Protein AF-A0A9X5XBP1-F1 (afdb_monomer_lite)

Sequence (238 aa):
VRTAITGSGFCQDTKPYTVYTVTRFDRPFTTSGTWNGDTVTEGSKESVSVGRNGAFVRFDTTKDRTVEATTALSYVDARGAALNLRSEGGRSFDAVRSQAHRTWEDRLDDVRAQGGGDTLRRTFYSSLYRSFLAPNIGSDADGRYTGWDQRVHRAQGFTYYQNWSLWDTYRTQSQLLSLLAPREARDMAISVIKIDEDSGWLPKWGYGTVETNIMTGDPVTPFLTNAYQQGLLKGYEE

Secondary structure (DSSP, 8-state):
-EEEEEE--BSB----EEEEEEEEESS--SEEEEEETTEEEET------SSSEEEEEE---SS-----EEEEEESS-HHHHHHHHHHH--S-HHHHHHHHHHHHHHHHTTS---SS-HHHHHHHHHHHHHHTS-SEE-S-TTSEEE-TTS-EEE-SSS--EE-EEHHHHTTTHHHHHHHH-HHHHHHHHHHHHHHHHHHSS--SEEETTEE---SSS-THHHHHHHHHHTTTTTT---

pLDDT: mean 95.41, std 3.81, range [78.06, 98.75]

Structure (mmCIF, N/CA/C/O backbone):
data_AF-A0A9X5XBP1-F1
#
_entry.id   AF-A0A9X5XBP1-F1
#
loop_
_atom_site.group_PDB
_atom_site.id
_atom_site.type_symbol
_atom_site.label_atom_id
_atom_site.label_alt_id
_atom_site.label_comp_id
_atom_site.label_asym_id
_atom_site.label_entity_id
_atom_site.label_seq_id
_atom_site.pdbx_PDB_ins_code
_atom_site.Cartn_x
_atom_site.Cartn_y
_atom_site.Cartn_z
_atom_site.occupancy
_atom_site.B_iso_or_equiv
_atom_site.auth_seq_id
_atom_site.auth_comp_id
_atom_site.auth_asym_id
_atom_site.auth_atom_id
_atom_site.pdbx_PDB_model_num
ATOM 1 N N . VAL A 1 1 ? -14.662 -1.105 13.819 1.00 96.62 1 VAL A N 1
ATOM 2 C CA . VAL A 1 1 ? -14.375 0.349 13.810 1.00 96.62 1 VAL A CA 1
ATOM 3 C C . VAL A 1 1 ? -14.137 0.763 12.372 1.00 96.62 1 VAL A C 1
ATOM 5 O O . VAL A 1 1 ? -13.453 0.027 11.677 1.00 96.62 1 VAL A O 1
ATOM 8 N N . ARG A 1 2 ? -14.760 1.844 11.896 1.00 97.56 2 ARG A N 1
ATOM 9 C CA . ARG A 1 2 ? -14.545 2.377 10.540 1.00 97.56 2 ARG A CA 1
ATOM 10 C C . ARG A 1 2 ? -13.850 3.726 10.666 1.00 97.56 2 ARG A C 1
ATOM 12 O O . ARG A 1 2 ? -14.222 4.482 11.559 1.00 97.56 2 ARG A O 1
ATOM 19 N N . THR A 1 3 ? -12.876 4.013 9.811 1.00 97.25 3 THR A N 1
ATOM 20 C CA . THR A 1 3 ? -12.195 5.316 9.784 1.00 97.25 3 THR A CA 1
ATOM 21 C C . THR A 1 3 ? -12.092 5.839 8.356 1.00 97.25 3 THR A C 1
ATOM 23 O O . THR A 1 3 ? -12.035 5.059 7.407 1.00 97.25 3 THR A O 1
ATOM 26 N N . ALA A 1 4 ? -12.074 7.161 8.221 1.00 96.12 4 ALA A N 1
ATOM 27 C CA . ALA A 1 4 ? -11.661 7.867 7.018 1.00 96.12 4 ALA A CA 1
ATOM 28 C C . ALA A 1 4 ? -10.544 8.821 7.443 1.00 96.12 4 ALA A C 1
ATOM 30 O O . ALA A 1 4 ? -10.747 9.656 8.323 1.00 96.12 4 ALA A O 1
ATOM 31 N N . ILE A 1 5 ? -9.353 8.626 6.887 1.00 93.62 5 ILE A N 1
ATOM 32 C CA . ILE A 1 5 ? -8.145 9.360 7.251 1.00 93.62 5 ILE A CA 1
ATOM 33 C C . ILE A 1 5 ? -7.750 10.178 6.032 1.00 93.62 5 ILE A C 1
ATOM 35 O O . ILE A 1 5 ? -7.342 9.610 5.022 1.00 93.62 5 ILE A O 1
ATOM 39 N N . THR A 1 6 ? -7.894 11.497 6.121 1.00 91.19 6 THR A N 1
ATOM 40 C CA . THR A 1 6 ? -7.464 12.407 5.058 1.00 91.19 6 THR A CA 1
ATOM 41 C C . THR A 1 6 ? -6.066 12.908 5.371 1.00 91.19 6 THR A C 1
ATOM 43 O O . THR A 1 6 ? -5.854 13.573 6.384 1.00 91.19 6 THR A O 1
ATOM 46 N N . GLY A 1 7 ? -5.118 12.550 4.512 1.00 87.06 7 GLY A N 1
ATOM 47 C CA . GLY A 1 7 ? -3.742 13.018 4.563 1.00 87.06 7 GLY A CA 1
ATOM 48 C C . GLY A 1 7 ? -3.452 13.973 3.412 1.00 87.06 7 GLY A C 1
ATOM 49 O O . GLY A 1 7 ? -4.093 13.926 2.365 1.00 87.06 7 GLY A O 1
ATOM 50 N N . SER A 1 8 ? -2.460 14.828 3.599 1.00 88.38 8 SER A N 1
ATOM 51 C CA . SER A 1 8 ? -1.865 15.640 2.543 1.00 88.38 8 SER A CA 1
ATOM 52 C C . SER A 1 8 ? -0.397 15.860 2.867 1.00 88.38 8 SER A C 1
ATOM 54 O O . SER A 1 8 ? -0.004 15.845 4.034 1.00 88.38 8 SER A O 1
ATOM 56 N N . GLY A 1 9 ? 0.388 16.107 1.832 1.00 79.75 9 GLY A N 1
ATOM 57 C CA . GLY A 1 9 ? 1.788 16.453 1.942 1.00 79.75 9 GLY A CA 1
ATOM 58 C C . GLY A 1 9 ? 2.728 15.250 1.964 1.00 79.75 9 GLY A C 1
ATOM 59 O O . GLY A 1 9 ? 2.454 14.205 2.556 1.00 79.75 9 GLY A O 1
ATOM 60 N N . PHE A 1 10 ? 3.868 15.436 1.309 1.00 78.06 10 PHE A N 1
ATOM 61 C CA . PHE A 1 10 ? 5.059 14.594 1.381 1.00 78.06 10 PHE A CA 1
ATOM 62 C C . PHE A 1 10 ? 6.246 15.465 0.962 1.00 78.06 10 PHE A C 1
ATOM 64 O O . PHE A 1 10 ? 6.347 15.843 -0.203 1.00 78.06 10 PHE A O 1
ATOM 71 N N . CYS A 1 11 ? 7.084 15.870 1.924 1.00 79.31 11 CYS A N 1
ATOM 72 C CA . CYS A 1 11 ? 8.155 16.875 1.772 1.00 79.31 11 CYS A CA 1
ATOM 73 C C . CYS A 1 11 ? 7.709 18.290 1.327 1.00 79.31 11 CYS A C 1
ATOM 75 O O . CYS A 1 11 ? 8.443 19.246 1.557 1.00 79.31 11 CYS A O 1
ATOM 77 N N . GLN A 1 12 ? 6.514 18.435 0.755 1.00 81.62 12 GLN A N 1
ATOM 78 C CA . GLN A 1 12 ? 5.829 19.677 0.405 1.00 81.62 12 GLN A CA 1
ATOM 79 C C . GLN A 1 12 ? 4.311 19.460 0.393 1.00 81.62 12 GLN A C 1
ATOM 81 O O . GLN A 1 12 ? 3.855 18.322 0.529 1.00 81.62 12 GLN A O 1
ATOM 86 N N . ASP A 1 13 ? 3.533 20.530 0.225 1.00 86.44 13 ASP A N 1
ATOM 87 C CA . ASP A 1 13 ? 2.073 20.451 0.155 1.00 86.44 13 ASP A CA 1
ATOM 88 C C . ASP A 1 13 ? 1.602 19.721 -1.110 1.00 86.44 13 ASP A C 1
ATOM 90 O O . ASP A 1 13 ? 2.114 19.926 -2.211 1.00 86.44 13 ASP A O 1
ATOM 94 N N . THR A 1 14 ? 0.585 18.878 -0.951 1.00 87.44 14 THR A N 1
ATOM 95 C CA . THR A 1 14 ? -0.059 18.143 -2.047 1.00 87.44 14 THR A CA 1
ATOM 96 C C . THR A 1 14 ? -1.569 18.293 -1.950 1.00 87.44 14 THR A C 1
ATOM 98 O O . THR A 1 14 ? -2.105 18.682 -0.909 1.00 87.44 14 THR A O 1
ATOM 101 N N . LYS A 1 15 ? -2.288 17.898 -3.009 1.00 87.88 15 LYS A N 1
ATOM 102 C CA . LYS A 1 15 ? -3.729 17.653 -2.880 1.00 87.88 15 LYS A CA 1
ATOM 103 C C . LYS A 1 15 ? -3.977 16.627 -1.754 1.00 87.88 15 LYS A C 1
ATOM 105 O O . LYS A 1 15 ? -3.142 15.736 -1.553 1.00 87.88 15 LYS A O 1
ATOM 110 N N . PRO A 1 16 ? -5.077 16.760 -0.998 1.00 90.25 16 PRO A N 1
ATOM 111 C CA . PRO A 1 16 ? -5.440 15.769 -0.001 1.00 90.25 16 PRO A CA 1
ATOM 112 C C . PRO A 1 16 ? -5.884 14.470 -0.674 1.00 90.25 16 PRO A C 1
ATOM 114 O O . PRO A 1 16 ? -6.508 14.496 -1.732 1.00 90.25 16 PRO A O 1
ATOM 117 N N . TYR A 1 17 ? -5.607 13.349 -0.020 1.00 89.69 17 TYR A N 1
ATOM 118 C CA . TYR A 1 17 ? -6.136 12.033 -0.361 1.00 89.69 17 TYR A CA 1
ATOM 119 C C . TYR A 1 17 ? -6.750 11.408 0.894 1.00 89.69 17 TYR A C 1
ATOM 121 O O . TYR A 1 17 ? -6.339 11.706 2.019 1.00 89.69 17 TYR A O 1
ATOM 129 N N . THR A 1 18 ? -7.733 10.527 0.718 1.00 92.56 18 THR A N 1
ATOM 130 C CA . THR A 1 18 ? -8.409 9.858 1.834 1.00 92.56 18 THR A CA 1
ATOM 131 C C . THR A 1 18 ? -8.189 8.355 1.769 1.00 92.56 18 THR A C 1
ATOM 133 O O . THR A 1 18 ? -8.380 7.731 0.730 1.00 92.56 18 THR A O 1
ATOM 136 N N . VAL A 1 19 ? -7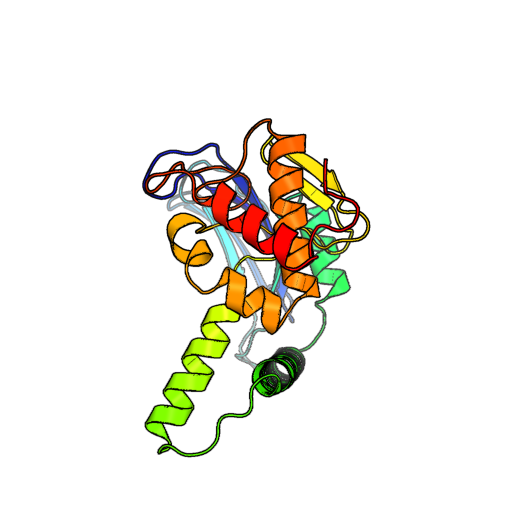.823 7.766 2.906 1.00 95.56 19 VAL A N 1
ATOM 137 C CA . VAL A 1 19 ? -7.773 6.317 3.103 1.00 95.56 19 VAL A CA 1
ATOM 138 C C . VAL A 1 19 ? -8.899 5.915 4.039 1.00 95.56 19 VAL A C 1
ATOM 140 O O . VAL A 1 19 ? -9.003 6.393 5.170 1.00 95.56 19 VAL A O 1
ATOM 143 N N . TYR A 1 20 ? -9.743 5.009 3.572 1.00 98.06 20 TYR A N 1
ATOM 144 C CA . TYR A 1 20 ? -10.815 4.413 4.348 1.00 98.06 20 TYR A CA 1
ATOM 145 C C . TYR A 1 20 ? -10.321 3.115 4.964 1.00 98.06 20 TYR A C 1
ATOM 147 O O . TYR A 1 20 ? -9.694 2.313 4.279 1.00 98.06 20 TYR A O 1
ATOM 155 N N . THR A 1 21 ? -10.629 2.868 6.235 1.00 98.31 21 THR A N 1
ATOM 156 C CA . THR A 1 21 ? -10.310 1.591 6.879 1.00 98.31 21 THR A CA 1
ATOM 157 C C . THR A 1 21 ? -11.508 0.994 7.597 1.00 98.31 21 THR A C 1
ATOM 159 O O . THR A 1 21 ? -12.430 1.690 8.037 1.00 98.31 21 THR A O 1
ATOM 162 N N . VAL A 1 22 ? -11.481 -0.326 7.747 1.00 98.19 22 VAL A N 1
ATOM 163 C CA . VAL A 1 22 ? -12.365 -1.059 8.646 1.00 98.19 22 VAL A CA 1
ATOM 164 C C . VAL A 1 22 ? -11.551 -2.049 9.467 1.00 98.19 22 VAL A C 1
ATOM 166 O O . VAL A 1 22 ? -10.884 -2.923 8.924 1.00 98.19 22 VAL A O 1
ATOM 169 N N . THR A 1 23 ? -11.649 -1.930 10.788 1.00 97.75 23 THR A N 1
ATOM 170 C CA . THR A 1 23 ? -11.045 -2.852 11.753 1.00 97.75 23 THR A CA 1
ATOM 171 C C . THR A 1 23 ? -12.121 -3.702 12.416 1.00 97.75 23 THR A C 1
ATOM 173 O O . THR A 1 23 ? -13.075 -3.169 13.002 1.00 97.75 23 THR A O 1
ATOM 176 N N . ARG A 1 24 ? -11.967 -5.024 12.354 1.00 96.44 24 ARG A N 1
ATOM 177 C CA . ARG A 1 24 ? -12.764 -6.013 13.087 1.00 96.44 24 ARG A CA 1
ATOM 178 C C . ARG A 1 24 ? -11.919 -6.615 14.204 1.00 96.44 24 ARG A C 1
ATOM 180 O O . ARG A 1 24 ? -10.735 -6.840 14.006 1.00 96.44 24 ARG A O 1
ATOM 187 N N . PHE A 1 25 ? -12.546 -6.889 15.340 1.00 96.75 25 PHE A N 1
ATOM 188 C CA . PHE A 1 25 ? -11.914 -7.564 16.469 1.00 96.75 25 PHE A CA 1
ATOM 189 C C . PHE A 1 25 ? -12.516 -8.959 16.644 1.00 96.75 25 PHE A C 1
ATOM 191 O O . PHE A 1 25 ? -13.663 -9.193 16.243 1.00 96.75 25 PHE A O 1
ATOM 198 N N . ASP A 1 26 ? -11.743 -9.870 17.222 1.00 95.62 26 ASP A N 1
ATOM 199 C CA . ASP A 1 26 ? -12.133 -11.261 17.495 1.00 95.62 26 ASP A CA 1
ATOM 200 C C . ASP A 1 26 ? -13.189 -11.411 18.602 1.00 95.62 26 ASP A C 1
ATOM 202 O O . ASP A 1 26 ? -13.814 -12.463 18.726 1.00 95.62 26 ASP A O 1
ATOM 206 N N . ARG A 1 27 ? -13.418 -10.356 19.387 1.00 95.62 27 ARG A N 1
ATOM 207 C CA . ARG A 1 27 ? -14.307 -10.365 20.551 1.00 95.62 27 ARG A CA 1
ATOM 208 C C . ARG A 1 27 ? -15.108 -9.064 20.685 1.00 95.62 27 ARG A C 1
ATOM 210 O O . ARG A 1 27 ? -14.699 -8.027 20.149 1.00 95.62 27 ARG A O 1
ATOM 217 N N . PRO A 1 28 ? -16.258 -9.090 21.385 1.00 96.94 28 PRO A N 1
ATOM 218 C CA . PRO A 1 28 ? -17.078 -7.900 21.591 1.00 96.94 28 PRO A CA 1
ATOM 219 C C . PRO A 1 28 ? -16.395 -6.873 22.501 1.00 96.94 28 PRO A C 1
ATOM 221 O O . PRO A 1 28 ? -15.558 -7.204 23.342 1.00 96.94 28 PRO A O 1
ATOM 224 N N . PHE A 1 29 ? -16.800 -5.612 22.352 1.00 97.81 29 PHE A N 1
ATOM 225 C CA . PHE A 1 29 ? -16.373 -4.530 23.237 1.00 97.81 29 PHE A CA 1
ATOM 226 C C . PHE A 1 29 ? -17.175 -4.572 24.541 1.00 97.81 29 PHE A C 1
ATOM 228 O O . PHE A 1 29 ? -18.398 -4.692 24.498 1.00 97.81 29 PHE A O 1
ATOM 235 N N . THR A 1 30 ? -16.510 -4.412 25.684 1.00 97.81 30 THR A N 1
ATOM 236 C CA . THR A 1 30 ? -17.177 -4.146 26.972 1.00 97.81 30 THR A CA 1
ATOM 237 C C . THR A 1 30 ? -17.604 -2.688 27.073 1.00 97.81 30 THR A C 1
ATOM 239 O O . THR A 1 30 ? -18.699 -2.385 27.536 1.00 97.81 30 THR A O 1
ATOM 242 N N . THR A 1 31 ? -16.758 -1.794 26.564 1.00 97.88 31 THR A N 1
ATOM 243 C CA . THR A 1 31 ? -16.999 -0.353 26.498 1.00 97.88 31 THR A CA 1
ATOM 244 C C . THR A 1 31 ? -16.407 0.184 25.201 1.00 97.88 31 THR A C 1
ATOM 246 O O . THR A 1 31 ? -15.401 -0.318 24.701 1.00 97.88 31 THR A O 1
ATOM 249 N N . SER A 1 32 ? -17.015 1.220 24.640 1.00 98.25 32 SER A N 1
ATOM 250 C CA . SER A 1 32 ? -16.490 1.929 23.473 1.00 98.25 32 SER A CA 1
ATOM 251 C C . SER A 1 32 ? -16.844 3.399 23.574 1.00 98.25 32 SER A C 1
ATOM 253 O O . SER A 1 32 ? -17.901 3.720 24.115 1.00 98.25 32 SER A O 1
ATOM 255 N N . GLY A 1 33 ? -16.053 4.261 22.960 1.00 98.25 33 GLY A N 1
ATOM 256 C CA . GLY A 1 33 ? -16.403 5.661 22.795 1.00 98.25 33 GLY A CA 1
ATOM 257 C C . GLY A 1 33 ? -15.490 6.338 21.793 1.00 98.25 33 GLY A C 1
ATOM 258 O O . GLY A 1 33 ? -14.678 5.695 21.120 1.00 98.25 33 GLY A O 1
ATOM 259 N N . THR A 1 34 ? -15.606 7.652 21.715 1.00 98.19 34 THR A N 1
ATOM 260 C CA . THR A 1 34 ? -14.770 8.471 20.843 1.00 98.19 34 THR A CA 1
ATOM 261 C C . THR A 1 34 ? -14.080 9.568 21.622 1.00 98.19 34 THR A C 1
ATOM 263 O O . THR A 1 34 ? -14.433 9.851 22.764 1.00 98.19 34 THR A O 1
ATOM 266 N N . TRP A 1 35 ? -13.081 10.182 21.005 1.00 97.19 35 TRP A N 1
ATOM 267 C CA . TRP A 1 35 ? -12.401 11.340 21.561 1.00 97.19 35 TRP A CA 1
ATOM 268 C C . TRP A 1 35 ? -12.184 12.414 20.488 1.00 97.19 35 TRP A C 1
ATOM 270 O O . TRP A 1 35 ? -12.123 12.112 19.289 1.00 97.19 35 TRP A O 1
ATOM 280 N N . ASN A 1 36 ? -12.129 13.671 20.926 1.00 96.75 36 ASN A N 1
ATOM 281 C CA . ASN A 1 36 ? -11.811 14.849 20.118 1.00 96.75 36 ASN A CA 1
ATOM 282 C C . ASN A 1 36 ? -10.990 15.821 20.978 1.00 96.75 36 ASN A C 1
ATOM 284 O O . ASN A 1 36 ? -11.440 16.242 22.046 1.00 96.75 36 ASN A O 1
ATOM 288 N N . GLY A 1 37 ? -9.769 16.126 20.544 1.00 95.06 37 GLY A N 1
ATOM 289 C CA . GLY A 1 37 ? -8.768 16.789 21.372 1.00 95.06 37 GLY A CA 1
ATOM 290 C C . GLY A 1 37 ? -8.513 15.985 22.646 1.00 95.06 37 GLY A C 1
ATOM 291 O O . GLY A 1 37 ? -8.142 14.812 22.580 1.00 95.06 37 GLY A O 1
ATOM 292 N N . ASP A 1 38 ? -8.763 16.613 23.791 1.00 95.50 38 ASP A N 1
ATOM 293 C CA . ASP A 1 38 ? -8.606 16.003 25.116 1.00 95.50 38 ASP A CA 1
ATOM 294 C C . ASP A 1 38 ? -9.946 15.541 25.726 1.00 95.50 38 ASP A C 1
ATOM 296 O O . ASP A 1 38 ? -9.991 15.052 26.853 1.00 95.50 38 ASP A O 1
ATOM 300 N N . THR A 1 39 ? -11.055 15.667 24.985 1.00 96.56 39 THR A N 1
ATOM 301 C CA . THR A 1 39 ? -12.387 15.253 25.451 1.00 96.56 39 THR A CA 1
ATOM 302 C C . THR A 1 39 ? -12.684 13.820 25.028 1.00 96.56 39 THR A C 1
ATOM 304 O O . THR A 1 39 ? -12.701 13.512 23.836 1.00 96.56 39 THR A O 1
ATOM 307 N N . VAL A 1 40 ? -12.966 12.954 26.003 1.00 97.75 40 VAL A N 1
ATOM 308 C CA . VAL A 1 40 ? -13.395 11.564 25.794 1.00 97.75 40 VAL A CA 1
ATOM 309 C C . VAL A 1 40 ? -14.894 11.449 26.061 1.00 97.75 40 VAL A C 1
ATOM 311 O O . VAL A 1 40 ? -15.379 11.872 27.108 1.00 97.75 40 VAL A O 1
ATOM 314 N N . THR A 1 41 ? -15.628 10.844 25.132 1.00 98.00 41 THR A N 1
ATOM 315 C CA . THR A 1 41 ? -17.071 10.611 25.245 1.00 98.00 41 THR A CA 1
ATOM 316 C C . THR A 1 41 ? -17.353 9.117 25.150 1.00 98.00 41 THR A C 1
ATOM 318 O O . THR A 1 41 ? -17.397 8.534 24.061 1.00 98.00 41 THR A O 1
ATOM 321 N N . GLU A 1 42 ? -17.528 8.478 26.307 1.00 98.19 42 GLU A N 1
ATOM 322 C CA . GLU A 1 42 ? -17.956 7.081 26.391 1.00 98.19 42 GLU A CA 1
ATOM 323 C C . GLU A 1 42 ? -19.344 6.893 25.758 1.00 98.19 42 GLU A C 1
ATOM 325 O O . GLU A 1 42 ? -20.192 7.780 25.790 1.00 98.19 42 GLU A O 1
ATOM 330 N N . GLY A 1 43 ? -19.568 5.748 25.116 1.00 97.38 43 GLY A N 1
ATOM 331 C CA . GLY A 1 43 ? -20.818 5.421 24.431 1.00 97.38 43 GLY A CA 1
ATOM 332 C C . GLY A 1 43 ? -20.958 6.047 23.041 1.00 97.38 43 GLY A C 1
ATOM 333 O O . GLY A 1 43 ? -21.674 5.482 22.209 1.00 97.38 43 GLY A O 1
ATOM 334 N N . SER A 1 44 ? -20.234 7.137 22.755 1.00 97.56 44 SER A N 1
ATOM 335 C CA . SER A 1 44 ? -20.225 7.769 21.432 1.00 97.56 44 SER A CA 1
ATOM 336 C C . SER A 1 44 ? -19.802 6.786 20.336 1.00 97.56 44 SER A C 1
ATOM 338 O O . SER A 1 44 ? -18.923 5.940 20.528 1.00 97.56 44 SER A O 1
ATOM 340 N N . LYS A 1 45 ? -20.451 6.886 19.172 1.00 96.44 45 LYS A N 1
ATOM 341 C CA . LYS A 1 45 ? -20.228 6.004 18.015 1.00 96.44 45 LYS A CA 1
ATOM 342 C C . LYS A 1 45 ? -19.499 6.684 16.861 1.00 96.44 45 LYS A C 1
ATOM 344 O O . LYS A 1 45 ? -19.080 5.989 15.938 1.00 96.44 45 LYS A O 1
ATOM 349 N N . GLU A 1 46 ? -19.327 7.999 16.924 1.00 96.31 46 GLU A N 1
ATOM 350 C CA . GLU A 1 46 ? -18.772 8.799 15.839 1.00 96.31 46 GLU A CA 1
ATOM 351 C C . GLU A 1 46 ? -17.997 10.002 16.386 1.00 96.31 46 GLU A C 1
ATOM 353 O O . GLU A 1 46 ? -18.358 10.589 17.405 1.00 96.31 46 GLU A O 1
ATOM 358 N N . SER A 1 47 ? -16.902 10.348 15.713 1.00 95.25 47 SER A N 1
ATOM 359 C CA . SER A 1 47 ? -16.146 11.573 15.955 1.00 95.25 47 SER A CA 1
ATOM 360 C C . SER A 1 47 ? -15.594 12.062 14.626 1.00 95.25 47 SER A C 1
ATOM 362 O O . SER A 1 47 ? -14.790 11.375 13.997 1.00 95.25 47 SER A O 1
ATOM 364 N N . VAL A 1 48 ? -16.039 13.245 14.208 1.00 93.62 48 VAL A N 1
ATOM 365 C CA . VAL A 1 48 ? -15.603 13.926 12.987 1.00 93.62 48 VAL A CA 1
ATOM 366 C C . VAL A 1 48 ? -15.073 15.289 13.404 1.00 93.62 48 VAL A C 1
ATOM 368 O O . VAL A 1 48 ? -15.812 16.108 13.945 1.00 93.62 48 VAL A O 1
ATOM 371 N N . SER A 1 49 ? -13.777 15.512 13.214 1.00 90.06 49 SER A N 1
ATOM 372 C CA . SER A 1 49 ? -13.109 16.754 13.594 1.00 90.06 49 SER A CA 1
ATOM 373 C C . SER A 1 49 ? -11.892 16.983 12.709 1.00 90.06 49 SER A C 1
ATOM 375 O O . SER A 1 49 ? -11.299 16.030 12.205 1.00 90.06 49 SER A O 1
ATOM 377 N N . VAL A 1 50 ? -11.507 18.247 12.548 1.00 84.25 50 VAL A N 1
ATOM 378 C CA . VAL A 1 50 ? -10.199 18.605 11.997 1.00 84.25 50 VAL A CA 1
ATOM 379 C C . VAL A 1 50 ? -9.184 18.533 13.139 1.00 84.25 50 VAL A C 1
ATOM 381 O O . VAL A 1 50 ? -9.377 19.150 14.185 1.00 84.25 50 VAL A O 1
ATOM 384 N N . GLY A 1 51 ? -8.099 17.782 12.948 1.00 85.56 51 GLY A N 1
ATOM 385 C CA . GLY A 1 51 ? -7.037 17.628 13.943 1.00 85.56 51 GLY A CA 1
ATOM 386 C C . GLY A 1 51 ? -7.107 16.304 14.704 1.00 85.56 51 GLY A C 1
ATOM 387 O O . GLY A 1 51 ? -7.333 15.248 14.123 1.00 85.56 51 GLY A O 1
ATOM 388 N N . ARG A 1 52 ? -6.827 16.339 16.010 1.00 90.94 52 ARG A N 1
ATOM 389 C CA . ARG A 1 52 ? -6.697 15.135 16.839 1.00 90.94 52 ARG A CA 1
ATOM 390 C C . ARG A 1 52 ? -8.074 14.596 17.245 1.00 90.94 52 ARG A C 1
ATOM 392 O O . ARG A 1 52 ? -8.685 15.125 18.168 1.00 90.94 52 ARG A O 1
ATOM 399 N N . ASN A 1 53 ? -8.524 13.506 16.632 1.00 95.00 53 ASN A N 1
ATOM 400 C CA . ASN A 1 53 ? -9.722 12.769 17.039 1.00 95.00 53 ASN A CA 1
ATOM 401 C C . ASN A 1 53 ? -9.583 11.256 16.792 1.00 95.00 53 ASN A C 1
ATOM 403 O O . ASN A 1 53 ? -8.702 10.806 16.061 1.00 95.00 53 ASN A O 1
ATOM 407 N N . GLY A 1 54 ? -10.462 10.454 17.396 1.00 95.81 54 GLY A N 1
ATOM 408 C CA . GLY A 1 54 ? -10.446 9.008 17.190 1.00 95.81 54 GLY A CA 1
ATOM 409 C C . GLY A 1 54 ? -11.482 8.240 18.002 1.00 95.81 54 GLY A C 1
ATOM 410 O O . GLY A 1 54 ? -12.434 8.805 18.542 1.00 95.81 54 GLY A O 1
ATOM 411 N N . ALA A 1 55 ? -11.288 6.925 18.079 1.00 96.88 55 ALA A N 1
ATOM 412 C CA . ALA A 1 55 ? -12.136 6.001 18.826 1.00 96.88 55 ALA A CA 1
ATOM 413 C C . ALA A 1 55 ? -11.314 5.200 19.840 1.00 96.88 55 ALA A C 1
ATOM 415 O O . ALA A 1 55 ? -10.133 4.932 19.614 1.00 96.88 55 ALA A O 1
ATOM 416 N N . PHE A 1 56 ? -11.952 4.787 20.934 1.00 97.38 56 PHE A N 1
ATOM 417 C CA . PHE A 1 56 ? -11.409 3.806 21.868 1.00 97.38 56 PHE A CA 1
ATOM 418 C C . PHE A 1 56 ? -12.375 2.631 22.025 1.00 97.38 56 PHE A C 1
ATOM 420 O O . PHE A 1 56 ? -13.598 2.773 21.932 1.00 97.38 56 PHE A O 1
ATOM 427 N N . VAL A 1 57 ? -11.809 1.458 22.285 1.00 98.06 57 VAL A N 1
ATOM 428 C CA . VAL A 1 57 ? -12.543 0.225 22.565 1.00 98.06 57 VAL A CA 1
ATOM 429 C C . VAL A 1 57 ? -11.894 -0.471 23.752 1.00 98.06 57 VAL A C 1
ATOM 431 O O . VAL A 1 57 ? -10.674 -0.450 23.905 1.00 98.06 57 VAL A O 1
ATOM 434 N N . ARG A 1 58 ? -12.718 -1.063 24.611 1.00 97.81 58 ARG A N 1
ATOM 435 C CA . ARG A 1 58 ? -12.301 -1.852 25.767 1.00 97.81 58 ARG A CA 1
ATOM 436 C C . ARG A 1 58 ? -12.801 -3.278 25.596 1.00 97.81 58 ARG A C 1
ATOM 438 O O . ARG A 1 58 ? -13.894 -3.497 25.080 1.00 97.81 58 ARG A O 1
ATOM 445 N N . PHE A 1 59 ? -12.003 -4.228 26.057 1.00 98.06 59 PHE A N 1
ATOM 446 C CA . PHE A 1 59 ? -12.292 -5.655 25.991 1.00 98.06 59 PHE A CA 1
ATOM 447 C C . PHE A 1 59 ? -12.262 -6.254 27.395 1.00 98.06 59 PHE A C 1
ATOM 449 O O . PHE A 1 59 ? -11.565 -5.740 28.274 1.00 98.06 59 PHE A 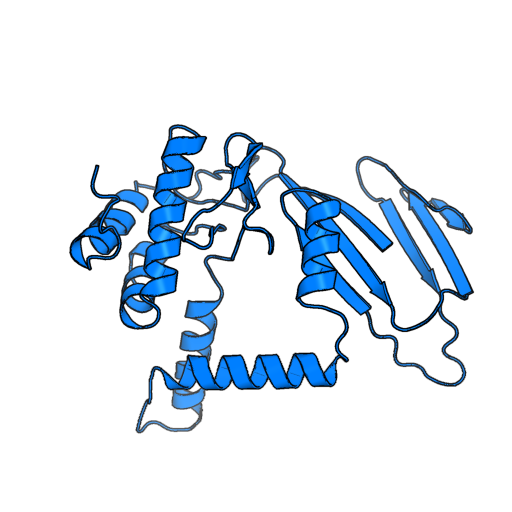O 1
ATOM 456 N N . ASP A 1 60 ? -13.001 -7.341 27.604 1.00 97.12 60 ASP A N 1
ATOM 457 C CA . ASP A 1 60 ? -12.755 -8.220 28.745 1.00 97.12 60 ASP A CA 1
ATOM 458 C C . ASP A 1 60 ? -11.535 -9.090 28.427 1.00 97.12 60 ASP A C 1
ATOM 460 O O . ASP A 1 60 ? -11.544 -9.869 27.472 1.00 97.12 60 ASP A O 1
ATOM 464 N N . THR A 1 61 ? -10.477 -8.918 29.214 1.00 96.81 61 THR A N 1
ATOM 465 C CA . THR A 1 61 ? -9.212 -9.652 29.091 1.00 96.81 61 THR A CA 1
ATOM 466 C C . THR A 1 61 ? -8.851 -10.413 30.367 1.00 96.81 61 THR A C 1
ATOM 468 O O . THR A 1 61 ? -7.689 -10.745 30.608 1.00 96.81 61 THR A O 1
ATOM 471 N N . THR A 1 62 ? -9.845 -10.688 31.219 1.00 97.12 62 THR A N 1
ATOM 472 C CA . THR A 1 62 ? -9.645 -11.376 32.505 1.00 97.12 62 THR A CA 1
ATOM 473 C C . THR A 1 62 ? -9.205 -12.830 32.335 1.00 97.12 62 THR A C 1
ATOM 475 O O . THR A 1 62 ? -8.346 -13.293 33.083 1.00 97.12 62 THR A O 1
ATOM 478 N N . LYS A 1 63 ? -9.766 -13.540 31.345 1.00 96.25 63 LYS A N 1
ATOM 479 C CA . LYS A 1 63 ? -9.449 -14.949 31.038 1.00 96.25 63 LYS A CA 1
ATOM 480 C C . LYS A 1 63 ? -8.447 -15.119 29.898 1.00 96.25 63 LYS A C 1
ATOM 482 O O . LYS A 1 63 ? -7.657 -16.054 29.925 1.00 96.25 63 LYS A O 1
ATOM 487 N N . ASP A 1 64 ? -8.482 -14.224 28.916 1.00 96.06 64 ASP A N 1
ATOM 488 C CA . ASP A 1 64 ? -7.588 -14.222 27.759 1.00 96.06 64 ASP A CA 1
ATOM 489 C C . ASP A 1 64 ? -7.148 -12.789 27.452 1.00 96.06 64 ASP A C 1
ATOM 491 O O . ASP A 1 64 ? -7.979 -11.910 27.221 1.00 96.06 64 ASP A O 1
ATOM 495 N N . ARG A 1 65 ? -5.834 -12.558 27.468 1.00 96.69 65 ARG A N 1
ATOM 496 C CA . ARG A 1 65 ? -5.224 -11.237 27.278 1.00 96.69 65 ARG A CA 1
ATOM 497 C C . ARG A 1 65 ? -4.885 -10.915 25.828 1.00 96.69 65 ARG A C 1
ATOM 499 O O . ARG A 1 65 ? -4.542 -9.769 25.546 1.00 96.69 65 ARG A O 1
ATOM 506 N N . THR A 1 66 ? -4.965 -11.888 24.931 1.00 96.56 66 THR A N 1
ATOM 507 C CA . THR A 1 66 ? -4.753 -11.667 23.501 1.00 96.56 66 THR A CA 1
ATOM 508 C C . THR A 1 66 ? -6.010 -11.044 22.914 1.00 96.56 66 THR A C 1
ATOM 510 O O . THR A 1 66 ? -7.101 -11.452 23.272 1.00 96.56 66 THR A O 1
ATOM 513 N N . VAL A 1 67 ? -5.889 -10.050 22.036 1.00 96.62 67 VAL A N 1
ATOM 514 C CA . VAL A 1 67 ? -7.015 -9.519 21.253 1.00 96.62 67 VAL A CA 1
ATOM 515 C C . VAL A 1 67 ? -6.543 -9.408 19.816 1.00 96.62 67 VAL A C 1
ATOM 517 O O . VAL A 1 67 ? -5.601 -8.664 19.538 1.00 96.62 67 VAL A O 1
ATOM 520 N N . GLU A 1 68 ? -7.180 -10.136 18.904 1.00 96.88 68 GLU A N 1
ATOM 521 C CA . GLU A 1 68 ? -6.857 -10.034 17.483 1.00 96.88 68 GLU A CA 1
ATOM 522 C C . GLU A 1 68 ? -7.673 -8.924 16.811 1.00 96.88 68 GLU A C 1
ATOM 524 O O . GLU A 1 68 ? -8.885 -8.793 17.010 1.00 96.88 68 GLU A O 1
ATOM 529 N N . ALA A 1 69 ? -6.996 -8.133 15.977 1.00 96.94 69 ALA A N 1
ATOM 530 C CA . ALA A 1 69 ? -7.598 -7.103 15.146 1.00 96.94 69 ALA A CA 1
ATOM 531 C C . ALA A 1 69 ? -7.244 -7.344 13.674 1.00 96.94 69 ALA A C 1
ATOM 533 O O . ALA A 1 69 ? -6.078 -7.508 13.322 1.00 96.94 69 ALA A O 1
ATOM 534 N N . THR A 1 70 ? -8.246 -7.317 12.799 1.00 97.75 70 THR A N 1
ATOM 535 C CA . THR A 1 70 ? -8.073 -7.373 11.345 1.00 97.75 70 THR A CA 1
ATOM 536 C C . THR A 1 70 ? -8.487 -6.040 10.749 1.00 97.75 70 THR A C 1
ATOM 538 O O . THR A 1 70 ? -9.659 -5.669 10.843 1.00 97.75 70 THR A O 1
ATOM 541 N N . THR A 1 71 ? -7.549 -5.336 10.119 1.00 97.75 71 THR A N 1
ATOM 542 C CA . THR A 1 71 ? -7.801 -4.059 9.441 1.00 97.75 71 THR A CA 1
ATOM 543 C C . THR A 1 71 ? -7.652 -4.228 7.938 1.00 97.75 71 THR A C 1
ATOM 545 O O . THR A 1 71 ? -6.641 -4.749 7.480 1.00 97.75 71 THR A O 1
ATOM 548 N N . ALA A 1 72 ? -8.635 -3.752 7.180 1.00 98.19 72 ALA A N 1
ATOM 549 C CA . ALA A 1 72 ? -8.527 -3.571 5.736 1.00 98.19 72 ALA A CA 1
ATOM 550 C C . ALA A 1 72 ? -8.623 -2.085 5.390 1.00 98.19 72 ALA A C 1
ATOM 552 O O . ALA A 1 72 ? -9.286 -1.330 6.109 1.00 98.19 72 ALA A O 1
ATOM 553 N N . LEU A 1 73 ? -7.991 -1.688 4.288 1.00 97.62 73 LEU A N 1
ATOM 554 C CA . LEU A 1 73 ? -7.986 -0.318 3.781 1.00 97.62 73 LEU A CA 1
ATOM 555 C C . LEU A 1 73 ? -8.529 -0.238 2.351 1.00 97.62 73 LEU A C 1
ATOM 557 O O . LEU A 1 73 ? -8.600 -1.256 1.668 1.00 97.62 73 LEU A O 1
ATOM 561 N N . SER A 1 74 ? -8.907 0.963 1.921 1.00 98.00 74 SER A N 1
ATOM 562 C CA . SER A 1 74 ? -9.242 1.323 0.539 1.00 98.00 74 SER A CA 1
ATOM 563 C C . SER A 1 74 ? -8.945 2.805 0.312 1.00 98.00 74 SER A C 1
ATOM 565 O O . SER A 1 74 ? -9.250 3.636 1.169 1.00 98.00 74 SER A O 1
ATOM 567 N N . TYR A 1 75 ? -8.379 3.137 -0.848 1.00 96.25 75 TYR A N 1
ATOM 568 C CA . TYR A 1 75 ? -8.226 4.523 -1.315 1.00 96.25 75 TYR A CA 1
ATOM 569 C C . TYR A 1 75 ? -9.485 5.043 -2.034 1.00 96.25 75 TYR A C 1
ATOM 571 O O . TYR A 1 75 ? -9.529 6.205 -2.431 1.00 96.25 75 TYR A O 1
ATOM 579 N N . VAL A 1 76 ? -10.504 4.192 -2.216 1.00 97.75 76 VAL A N 1
ATOM 580 C CA . VAL A 1 76 ? -11.740 4.501 -2.947 1.00 97.75 76 VAL A CA 1
ATOM 581 C C . VAL A 1 76 ? -12.834 4.947 -1.988 1.00 97.75 76 VAL A C 1
ATOM 583 O O . VAL A 1 76 ? -13.280 6.088 -2.038 1.00 97.75 76 VAL A O 1
ATOM 586 N N . ASP A 1 77 ? -13.297 4.044 -1.121 1.00 97.94 77 ASP A N 1
ATOM 587 C CA . ASP A 1 77 ? -14.394 4.318 -0.196 1.00 97.94 77 ASP A CA 1
ATOM 588 C C . ASP A 1 77 ? -14.489 3.282 0.940 1.00 97.94 77 ASP A C 1
ATOM 590 O O . ASP A 1 77 ? -13.859 2.220 0.952 1.00 97.94 77 ASP A O 1
ATOM 594 N N . ALA A 1 78 ? -15.348 3.568 1.923 1.00 98.00 78 ALA A N 1
ATOM 595 C CA . ALA A 1 78 ? -15.620 2.657 3.034 1.00 98.00 78 ALA A CA 1
ATOM 596 C C . ALA A 1 78 ? -16.211 1.303 2.585 1.00 98.00 78 ALA A C 1
ATOM 598 O O . ALA A 1 78 ? -16.048 0.293 3.280 1.00 98.00 78 ALA A O 1
ATOM 599 N N . ARG A 1 79 ? -16.905 1.259 1.436 1.00 98.25 79 ARG A N 1
ATOM 600 C CA . ARG A 1 79 ? -17.441 0.014 0.866 1.00 98.25 79 ARG A CA 1
ATOM 601 C C . ARG A 1 79 ? -16.310 -0.862 0.326 1.00 98.25 79 ARG A C 1
ATOM 603 O O . ARG A 1 79 ? -16.373 -2.075 0.522 1.00 98.25 79 ARG A O 1
ATOM 610 N N . GLY A 1 80 ? -15.302 -0.258 -0.291 1.00 98.44 80 GLY A N 1
ATOM 611 C CA . GLY A 1 80 ? -14.073 -0.870 -0.770 1.00 98.44 80 GLY A CA 1
ATOM 612 C C . GLY A 1 80 ? -13.306 -1.518 0.368 1.00 98.44 80 GLY A C 1
ATOM 613 O O . GLY A 1 80 ? -13.094 -2.726 0.352 1.00 98.44 80 GLY A O 1
ATOM 614 N N . ALA A 1 81 ? -13.052 -0.774 1.449 1.00 98.50 81 ALA A N 1
ATOM 615 C CA . ALA A 1 81 ? -12.377 -1.322 2.628 1.00 98.50 81 ALA A CA 1
ATOM 616 C C . ALA A 1 81 ? -13.150 -2.519 3.222 1.00 98.50 81 ALA A C 1
ATOM 618 O O . ALA A 1 81 ? -12.570 -3.544 3.582 1.00 98.50 81 ALA A O 1
ATOM 619 N N . ALA A 1 82 ? -14.485 -2.427 3.280 1.00 98.19 82 ALA A N 1
ATOM 620 C CA . ALA A 1 82 ? -15.333 -3.530 3.727 1.00 98.19 82 ALA A CA 1
ATOM 621 C C . ALA A 1 82 ? -15.326 -4.732 2.773 1.00 98.19 82 ALA A C 1
ATOM 623 O O . ALA A 1 82 ? -15.477 -5.863 3.236 1.00 98.19 82 ALA A O 1
ATOM 624 N N . LEU A 1 83 ? -15.194 -4.507 1.466 1.00 98.25 83 LEU A N 1
ATOM 625 C CA . LEU A 1 83 ? -15.041 -5.572 0.483 1.00 98.25 83 LEU A CA 1
ATOM 626 C C . LEU A 1 83 ? -13.688 -6.263 0.638 1.00 98.25 83 LEU A C 1
ATOM 628 O O . LEU A 1 83 ? -13.679 -7.479 0.786 1.00 98.25 83 LEU A O 1
ATOM 632 N N . ASN A 1 84 ? -12.593 -5.507 0.710 1.00 98.31 84 ASN A N 1
ATOM 633 C CA . ASN A 1 84 ? -11.244 -6.041 0.906 1.00 98.31 84 ASN A CA 1
ATOM 634 C C . ASN A 1 84 ? -11.182 -6.904 2.179 1.00 98.31 84 ASN A C 1
ATOM 636 O O . ASN A 1 84 ? -10.704 -8.036 2.143 1.00 98.31 84 ASN A O 1
ATOM 640 N N . LEU A 1 85 ? -11.794 -6.443 3.282 1.00 97.81 85 LEU A N 1
ATOM 641 C CA . LEU A 1 85 ? -11.895 -7.237 4.514 1.00 97.81 85 LEU A CA 1
ATOM 642 C C . LEU A 1 85 ? -12.646 -8.563 4.314 1.00 97.81 85 LEU A C 1
ATOM 644 O O . LEU A 1 85 ? -12.274 -9.564 4.921 1.00 97.81 85 LEU A O 1
ATOM 648 N N . ARG A 1 86 ? -13.720 -8.577 3.514 1.00 96.56 86 ARG A N 1
ATOM 649 C CA . ARG A 1 86 ? -14.479 -9.806 3.225 1.00 96.56 86 ARG A CA 1
ATOM 650 C C . ARG A 1 86 ? -13.709 -10.759 2.315 1.00 96.56 86 ARG A C 1
ATOM 652 O O . ARG A 1 86 ? -13.838 -11.963 2.499 1.00 96.56 86 ARG A O 1
ATOM 659 N N . SER A 1 87 ? -12.959 -10.228 1.355 1.00 96.06 87 SER A N 1
ATOM 660 C CA . SER A 1 87 ? -12.207 -11.022 0.382 1.00 96.06 87 SER A CA 1
ATOM 661 C C . SER A 1 87 ? -10.979 -11.690 1.001 1.00 96.06 87 SER A C 1
ATOM 663 O O . SER A 1 87 ? -10.692 -12.841 0.691 1.00 96.06 87 SER A O 1
ATOM 665 N N . GLU A 1 88 ? -10.264 -10.988 1.885 1.00 93.31 88 GLU A N 1
ATOM 666 C CA . GLU A 1 88 ? -8.935 -11.424 2.345 1.00 93.31 88 GLU A CA 1
ATOM 667 C C . GLU A 1 88 ? -8.838 -11.685 3.855 1.00 93.31 88 GLU A C 1
ATOM 669 O O . GLU A 1 88 ? -7.934 -12.400 4.309 1.00 93.31 88 GLU A O 1
ATOM 674 N N . GLY A 1 89 ? -9.768 -11.120 4.633 1.00 90.31 89 GLY A N 1
ATOM 675 C CA . GLY A 1 89 ? -9.819 -11.245 6.087 1.00 90.31 89 GLY A CA 1
ATOM 676 C C . GLY A 1 89 ? -10.463 -12.545 6.582 1.00 90.31 89 GLY A C 1
ATOM 677 O O . GLY A 1 89 ? -10.642 -13.514 5.850 1.00 90.31 89 GLY A O 1
ATOM 678 N N . GLY A 1 90 ? -10.810 -12.576 7.874 1.00 85.00 90 GLY A N 1
ATOM 679 C CA . GLY A 1 90 ? -11.557 -13.686 8.488 1.00 85.00 90 GLY A CA 1
ATOM 680 C C . GLY A 1 90 ? -10.727 -14.911 8.887 1.00 85.00 90 GLY A C 1
ATOM 681 O O . GLY A 1 90 ? -11.295 -15.910 9.321 1.00 85.00 90 GLY A O 1
ATOM 682 N N . ARG A 1 91 ? -9.400 -14.837 8.770 1.00 92.50 91 ARG A N 1
ATOM 683 C CA . ARG A 1 91 ? -8.453 -15.872 9.208 1.00 92.50 91 ARG A CA 1
ATOM 684 C C . ARG A 1 91 ? -7.767 -15.447 10.506 1.00 92.50 91 ARG A C 1
ATOM 686 O O . ARG A 1 91 ? -7.639 -14.250 10.750 1.00 92.50 91 ARG A O 1
ATOM 693 N N . SER A 1 92 ? -7.336 -16.418 11.314 1.00 94.50 92 SER A N 1
ATOM 694 C CA . SER A 1 92 ? -6.577 -16.141 12.541 1.00 94.50 92 SER A CA 1
ATOM 695 C C . SER A 1 92 ? -5.223 -15.513 12.227 1.00 94.50 92 SER A C 1
ATOM 697 O O . SER A 1 92 ? -4.686 -15.699 11.126 1.00 94.50 92 SER A O 1
ATOM 699 N N . PHE A 1 93 ? -4.642 -14.823 13.208 1.00 96.69 93 PHE A N 1
ATOM 700 C CA . PHE A 1 93 ? -3.306 -14.244 13.075 1.00 96.69 93 PHE A CA 1
ATOM 701 C C . PHE A 1 93 ? -2.272 -15.266 12.582 1.00 96.69 93 PHE A C 1
ATOM 703 O O . PHE A 1 93 ? -1.558 -15.008 11.611 1.00 96.69 93 PHE A O 1
ATOM 710 N N . ASP A 1 94 ? -2.233 -16.455 13.189 1.00 97.06 94 ASP A N 1
ATOM 711 C CA . ASP A 1 94 ? -1.273 -17.498 12.814 1.00 97.06 94 ASP A CA 1
ATOM 712 C C . ASP A 1 94 ? -1.484 -18.008 11.386 1.00 97.06 94 ASP A C 1
ATOM 714 O O . ASP A 1 94 ? -0.513 -18.203 10.654 1.00 97.06 94 ASP A O 1
ATOM 718 N N . ALA A 1 95 ? -2.734 -18.165 10.942 1.00 96.88 95 ALA A N 1
ATOM 719 C CA . ALA A 1 95 ? -3.020 -18.590 9.575 1.00 96.88 95 ALA A CA 1
ATOM 720 C C . ALA A 1 95 ? -2.544 -17.549 8.548 1.00 96.88 95 ALA A C 1
ATOM 722 O O . ALA A 1 95 ? -1.940 -17.915 7.534 1.00 96.88 95 ALA A O 1
ATOM 723 N N . VAL A 1 96 ? -2.773 -16.259 8.825 1.00 97.38 96 VAL A N 1
ATOM 724 C CA . VAL A 1 96 ? -2.298 -15.150 7.982 1.00 97.38 96 VAL A CA 1
ATOM 725 C C . VAL A 1 96 ? -0.770 -15.083 7.991 1.00 97.38 96 VAL A C 1
ATOM 727 O O . VAL A 1 96 ? -0.162 -15.020 6.925 1.00 97.38 96 VAL A O 1
ATOM 730 N N . ARG A 1 97 ? -0.130 -15.186 9.162 1.00 98.19 97 ARG A N 1
ATOM 731 C CA . ARG A 1 97 ? 1.334 -15.214 9.304 1.00 98.19 97 ARG A CA 1
ATOM 732 C C . ARG A 1 97 ? 1.957 -16.368 8.521 1.00 98.19 97 ARG A C 1
ATOM 734 O O . ARG A 1 97 ? 2.923 -16.160 7.792 1.00 98.19 97 ARG A O 1
ATOM 741 N N . SER A 1 98 ? 1.427 -17.582 8.661 1.00 98.44 98 SER A N 1
ATOM 742 C CA . SER A 1 98 ? 1.943 -18.749 7.945 1.00 98.44 98 SER A CA 1
ATOM 743 C C . SER A 1 98 ? 1.743 -18.636 6.436 1.00 98.44 98 SER A C 1
ATOM 745 O O . SER A 1 98 ? 2.615 -19.064 5.684 1.00 98.44 98 SER A O 1
ATOM 747 N N . GLN A 1 99 ? 0.623 -18.066 5.976 1.00 98.06 99 GLN A N 1
ATOM 748 C CA . GLN A 1 99 ? 0.437 -17.795 4.552 1.00 98.06 99 GLN A CA 1
ATOM 749 C C . GLN A 1 99 ? 1.446 -16.760 4.052 1.00 98.06 99 GLN A C 1
ATOM 751 O O . GLN A 1 99 ? 2.114 -17.028 3.062 1.00 98.06 99 GLN A O 1
ATOM 756 N N . ALA A 1 100 ? 1.594 -15.632 4.750 1.00 98.06 100 ALA A N 1
ATOM 757 C CA . ALA A 1 100 ? 2.541 -14.585 4.378 1.00 98.06 100 ALA A CA 1
ATOM 758 C C . ALA A 1 100 ? 3.979 -15.115 4.324 1.00 98.06 100 ALA A C 1
ATOM 760 O O . ALA A 1 100 ? 4.710 -14.799 3.392 1.00 98.06 100 ALA A O 1
ATOM 761 N N . HIS A 1 101 ? 4.372 -15.963 5.283 1.00 98.56 101 HIS A N 1
ATOM 762 C CA . HIS A 1 101 ? 5.680 -16.611 5.266 1.00 98.56 101 HIS A CA 1
ATOM 763 C C . HIS A 1 101 ? 5.871 -17.467 4.011 1.00 98.56 101 HIS A C 1
ATOM 765 O O . HIS A 1 101 ? 6.862 -17.282 3.321 1.00 98.56 101 HIS A O 1
ATOM 771 N N . ARG A 1 102 ? 4.905 -18.330 3.663 1.00 98.62 102 ARG A N 1
ATOM 772 C CA . ARG A 1 102 ? 4.985 -19.142 2.436 1.00 98.62 102 ARG A CA 1
ATOM 773 C C . ARG A 1 102 ? 5.055 -18.285 1.176 1.00 98.62 102 ARG A C 1
ATOM 775 O O . ARG A 1 102 ? 5.922 -18.514 0.353 1.00 98.62 102 ARG A O 1
ATOM 782 N N . THR A 1 103 ? 4.208 -17.262 1.065 1.00 98.31 103 THR A N 1
ATOM 783 C CA . THR A 1 103 ? 4.238 -16.333 -0.073 1.00 98.31 103 THR A CA 1
ATOM 784 C C . THR A 1 103 ? 5.597 -15.643 -0.214 1.00 98.31 103 THR A C 1
ATOM 786 O O . THR A 1 103 ? 6.074 -15.468 -1.331 1.00 98.31 103 THR A O 1
ATOM 789 N N . TRP A 1 104 ? 6.239 -15.272 0.898 1.00 98.56 104 TRP A N 1
ATOM 790 C CA . TRP A 1 104 ? 7.582 -14.695 0.861 1.00 98.56 104 TRP A CA 1
ATOM 791 C C . TRP A 1 104 ? 8.670 -15.711 0.530 1.00 98.56 104 TRP A C 1
ATOM 793 O O . TRP A 1 104 ? 9.562 -15.366 -0.235 1.00 98.56 104 TRP A O 1
ATOM 803 N N . GLU A 1 105 ? 8.609 -16.932 1.059 1.00 98.31 105 GLU A N 1
ATOM 804 C CA . GLU A 1 105 ? 9.554 -17.989 0.677 1.00 98.31 105 GLU A CA 1
ATOM 805 C C . GLU A 1 105 ? 9.452 -18.294 -0.824 1.00 98.31 105 GLU A C 1
ATOM 807 O O . GLU A 1 105 ? 10.473 -18.294 -1.504 1.00 98.31 105 GLU A O 1
ATOM 812 N N . ASP A 1 106 ? 8.233 -18.435 -1.358 1.00 98.12 106 ASP A N 1
ATOM 813 C CA . ASP A 1 106 ? 7.999 -18.664 -2.789 1.00 98.12 106 ASP A CA 1
ATOM 814 C C . ASP A 1 106 ? 8.565 -17.509 -3.636 1.00 98.12 106 ASP A C 1
ATOM 816 O O . ASP A 1 106 ? 9.257 -17.744 -4.621 1.00 98.12 106 ASP A O 1
ATOM 820 N N . ARG A 1 107 ? 8.332 -16.252 -3.226 1.00 97.81 107 ARG A N 1
ATOM 821 C CA . ARG A 1 107 ? 8.865 -15.062 -3.916 1.00 97.81 107 ARG A CA 1
ATOM 822 C C . ARG A 1 107 ? 10.389 -14.968 -3.848 1.00 97.81 107 ARG A C 1
ATOM 824 O O . ARG A 1 107 ? 11.029 -14.511 -4.788 1.00 97.81 107 ARG A O 1
ATOM 831 N N . LEU A 1 108 ? 10.992 -15.312 -2.715 1.00 97.75 108 LEU A N 1
ATOM 832 C CA . LEU A 1 108 ? 12.442 -15.220 -2.555 1.00 97.75 108 LEU A CA 1
ATOM 833 C C . LEU A 1 108 ? 13.171 -16.381 -3.249 1.00 97.75 108 LEU A C 1
ATOM 835 O O . LEU A 1 108 ? 14.340 -16.212 -3.595 1.00 97.75 108 LEU A O 1
ATOM 839 N N . ASP A 1 109 ? 12.501 -17.512 -3.506 1.00 96.88 109 ASP A N 1
ATOM 840 C CA . ASP A 1 109 ? 13.067 -18.640 -4.265 1.00 96.88 109 ASP A CA 1
ATOM 841 C C . ASP A 1 109 ? 13.234 -18.346 -5.769 1.00 96.88 109 ASP A C 1
ATOM 843 O O . ASP A 1 109 ? 13.980 -19.058 -6.444 1.00 96.88 109 ASP A O 1
ATOM 847 N N . ASP A 1 110 ? 12.655 -17.249 -6.281 1.00 96.44 110 ASP A N 1
ATOM 848 C CA . ASP A 1 110 ? 12.882 -16.762 -7.653 1.00 96.44 110 ASP A CA 1
ATOM 849 C C . ASP A 1 110 ? 14.378 -16.534 -7.955 1.00 96.44 110 ASP A C 1
ATOM 851 O O . ASP A 1 110 ? 14.806 -16.596 -9.112 1.00 96.44 110 ASP A O 1
ATOM 855 N N . VAL A 1 111 ? 15.207 -16.291 -6.926 1.00 97.19 111 VAL A N 1
ATOM 856 C CA . VAL A 1 111 ? 16.659 -16.129 -7.072 1.00 97.19 111 VAL A CA 1
ATOM 857 C C . VAL A 1 111 ? 17.428 -16.988 -6.073 1.00 97.19 111 VAL A C 1
ATOM 859 O O . VAL A 1 111 ? 17.512 -16.686 -4.884 1.00 97.19 111 VAL A O 1
ATOM 862 N N . ARG A 1 112 ? 18.117 -18.014 -6.582 1.00 95.06 112 ARG A N 1
ATOM 863 C CA . ARG A 1 112 ? 18.957 -18.907 -5.771 1.00 95.06 112 ARG A CA 1
ATOM 864 C C . ARG A 1 112 ? 20.415 -18.462 -5.762 1.00 95.06 112 ARG A C 1
ATOM 866 O O . ARG A 1 112 ? 21.187 -18.787 -6.662 1.00 95.06 112 ARG A O 1
ATOM 873 N N . ALA A 1 113 ? 20.809 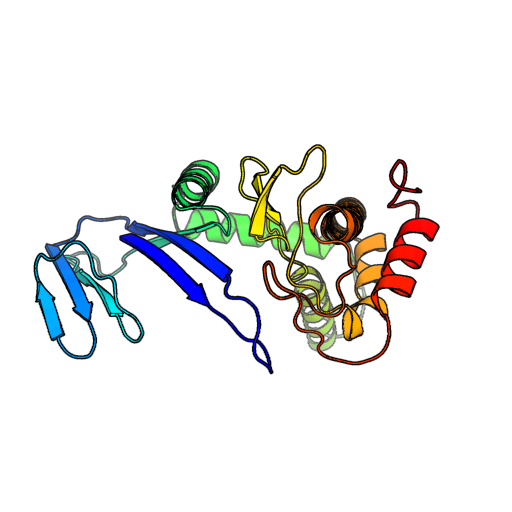-17.755 -4.708 1.00 93.62 113 ALA A N 1
ATOM 874 C CA . ALA A 1 113 ? 22.207 -17.399 -4.468 1.00 93.62 113 ALA A CA 1
ATOM 875 C C . ALA A 1 113 ? 23.002 -18.572 -3.856 1.00 93.62 113 ALA A C 1
ATOM 877 O O . ALA A 1 113 ? 22.541 -19.212 -2.908 1.00 93.62 113 ALA A O 1
ATOM 878 N N . GLN A 1 114 ? 24.211 -18.825 -4.369 1.00 92.38 114 GLN A N 1
ATOM 879 C CA . GLN A 1 114 ? 25.154 -19.828 -3.856 1.00 92.38 114 GLN A CA 1
ATOM 880 C C . GLN A 1 114 ? 26.455 -19.167 -3.380 1.00 92.38 114 GLN A C 1
ATOM 882 O O . GLN A 1 114 ? 26.876 -18.144 -3.918 1.00 92.38 114 GLN A O 1
ATOM 887 N N . GLY A 1 115 ? 27.114 -19.782 -2.395 1.00 90.62 115 GLY A N 1
ATOM 888 C CA . GLY A 1 115 ? 28.327 -19.240 -1.779 1.00 90.62 115 GLY A CA 1
ATOM 889 C C . GLY A 1 115 ? 28.057 -18.082 -0.808 1.00 90.62 115 GLY A C 1
ATOM 890 O O . GLY A 1 115 ? 26.913 -17.726 -0.529 1.00 90.62 115 GLY A O 1
ATOM 891 N N . GLY A 1 116 ? 29.135 -17.506 -0.269 1.00 91.38 116 GLY A N 1
ATOM 892 C CA . GLY A 1 116 ? 29.072 -16.489 0.785 1.00 91.38 116 GLY A CA 1
ATOM 893 C C . GLY A 1 116 ? 28.718 -17.064 2.164 1.00 91.38 116 GLY A C 1
ATOM 894 O O . GLY A 1 116 ? 28.066 -18.095 2.288 1.00 91.38 116 GLY A O 1
ATOM 895 N N . GLY A 1 117 ? 29.178 -16.399 3.227 1.00 96.06 117 GLY A N 1
ATOM 896 C CA . GLY A 1 117 ? 28.778 -16.748 4.594 1.00 96.06 117 GLY A CA 1
ATOM 897 C C . GLY A 1 117 ? 27.355 -16.281 4.919 1.00 96.06 117 GLY A C 1
ATOM 898 O O . GLY A 1 117 ? 26.776 -15.466 4.195 1.00 96.06 117 GLY A O 1
ATOM 899 N N . ASP A 1 118 ? 26.824 -16.721 6.062 1.00 96.25 118 ASP A N 1
ATOM 900 C CA . ASP A 1 118 ? 25.460 -16.405 6.518 1.00 96.25 118 ASP A CA 1
ATOM 901 C C . ASP A 1 118 ? 25.128 -14.910 6.493 1.00 96.25 118 ASP A C 1
ATOM 903 O O . ASP A 1 118 ? 24.003 -14.519 6.180 1.00 96.25 118 ASP A O 1
ATOM 907 N N . THR A 1 119 ? 26.108 -14.054 6.792 1.00 97.12 119 THR A N 1
ATOM 908 C CA . THR A 1 119 ? 25.950 -12.596 6.731 1.00 97.12 119 THR A CA 1
ATOM 909 C C . THR A 1 119 ? 25.635 -12.116 5.319 1.00 97.12 119 THR A C 1
ATOM 911 O O . THR A 1 119 ? 24.680 -11.367 5.138 1.00 97.12 119 THR A O 1
ATOM 914 N N . LEU A 1 120 ? 26.386 -12.570 4.310 1.00 96.94 120 LEU A N 1
ATOM 915 C CA . LEU A 1 120 ? 26.163 -12.163 2.920 1.00 96.94 120 LEU A CA 1
ATOM 916 C C . LEU A 1 120 ? 24.839 -12.710 2.392 1.00 96.94 120 LEU A C 1
ATOM 918 O O . LEU A 1 120 ? 24.091 -11.975 1.750 1.00 96.94 120 LEU A O 1
ATOM 922 N N . ARG A 1 121 ? 24.504 -13.958 2.739 1.00 96.38 121 ARG A N 1
ATOM 923 C CA . ARG A 1 121 ? 23.215 -14.557 2.382 1.00 96.38 121 ARG A CA 1
ATOM 924 C C . ARG A 1 121 ? 22.048 -13.773 2.984 1.00 96.38 121 ARG A C 1
ATOM 926 O O . ARG A 1 121 ? 21.097 -13.450 2.276 1.00 96.38 121 ARG A O 1
ATOM 933 N N . ARG A 1 122 ? 22.134 -13.400 4.267 1.00 96.50 122 ARG A N 1
ATOM 934 C CA . ARG A 1 122 ? 21.117 -12.577 4.939 1.00 96.50 122 ARG A CA 1
ATOM 935 C C . ARG A 1 122 ? 20.980 -11.204 4.292 1.00 96.50 122 ARG A C 1
ATOM 937 O O . ARG A 1 122 ? 19.851 -10.775 4.074 1.00 96.50 122 ARG A O 1
ATOM 944 N N . THR A 1 123 ? 22.091 -10.539 3.975 1.00 97.56 123 THR A N 1
ATOM 945 C CA . THR A 1 123 ? 22.086 -9.242 3.282 1.00 97.56 123 THR A CA 1
ATOM 946 C C . THR A 1 123 ? 21.422 -9.351 1.914 1.00 97.56 123 THR A C 1
ATOM 948 O O . THR A 1 123 ? 20.569 -8.529 1.596 1.00 97.56 123 THR A O 1
ATOM 951 N N . PHE A 1 124 ? 21.744 -10.387 1.136 1.00 97.94 124 PHE A N 1
ATOM 952 C CA . PHE A 1 124 ? 21.165 -10.598 -0.189 1.00 97.94 124 PHE A CA 1
ATOM 953 C C . PHE A 1 124 ? 19.637 -10.740 -0.141 1.00 97.94 124 PHE A C 1
ATOM 955 O O . PHE A 1 124 ? 18.932 -9.922 -0.729 1.00 97.94 124 PHE A O 1
ATOM 962 N N . TYR A 1 125 ? 19.110 -11.710 0.617 1.00 98.00 125 TYR A N 1
ATOM 963 C CA . TYR A 1 125 ? 17.657 -11.932 0.690 1.00 98.00 125 TYR A CA 1
ATOM 964 C C . TYR A 1 125 ? 16.922 -10.784 1.391 1.00 98.00 125 TYR A C 1
ATOM 966 O O . TYR A 1 125 ? 15.786 -10.471 1.050 1.00 98.00 125 TYR A O 1
ATOM 974 N N . SER A 1 126 ? 17.590 -10.086 2.314 1.00 98.25 126 SER A N 1
ATOM 975 C CA . SER A 1 126 ? 17.088 -8.839 2.895 1.00 98.25 126 SER A CA 1
ATOM 976 C C . SER A 1 126 ? 16.904 -7.744 1.841 1.00 98.25 126 SER A C 1
ATOM 978 O O . SER A 1 126 ? 15.888 -7.043 1.859 1.00 98.25 126 SER A O 1
ATOM 980 N N . SER A 1 127 ? 17.870 -7.566 0.941 1.00 98.19 127 SER A N 1
ATOM 981 C CA . SER A 1 127 ? 17.778 -6.588 -0.146 1.00 98.19 127 SER A CA 1
ATOM 982 C C . SER A 1 127 ? 16.733 -6.993 -1.185 1.00 98.19 127 SER A C 1
ATOM 984 O O . SER A 1 127 ? 15.945 -6.145 -1.592 1.00 98.19 127 SER A O 1
ATOM 986 N N . LEU A 1 128 ? 16.660 -8.282 -1.539 1.00 98.25 128 LEU A N 1
ATOM 987 C CA . LEU A 1 128 ? 15.657 -8.811 -2.469 1.00 98.25 128 LEU A CA 1
ATOM 988 C C . LEU A 1 128 ? 14.227 -8.647 -1.928 1.00 98.25 128 LEU A C 1
ATOM 990 O O . LEU A 1 128 ? 13.341 -8.179 -2.635 1.00 98.25 128 LEU A O 1
ATOM 994 N N . TYR A 1 129 ? 14.004 -8.941 -0.644 1.00 98.50 129 TYR A N 1
ATOM 995 C CA . TYR A 1 129 ? 12.728 -8.664 0.022 1.00 98.50 129 TYR A CA 1
ATOM 996 C C . TYR A 1 129 ? 12.340 -7.184 -0.110 1.00 98.50 129 TYR A C 1
ATOM 998 O O . TYR A 1 129 ? 11.228 -6.863 -0.525 1.00 98.50 129 TYR A O 1
ATOM 1006 N N . ARG A 1 130 ? 13.278 -6.270 0.179 1.00 98.31 130 ARG A N 1
ATOM 1007 C CA . ARG A 1 130 ? 13.035 -4.819 0.105 1.00 98.31 130 ARG A CA 1
ATOM 1008 C C . ARG A 1 130 ? 12.725 -4.343 -1.314 1.00 98.31 130 ARG A C 1
ATOM 1010 O O . ARG A 1 130 ? 11.927 -3.422 -1.452 1.00 98.31 130 ARG A O 1
ATOM 1017 N N . SER A 1 131 ? 13.289 -4.969 -2.351 1.00 97.75 131 SER A N 1
ATOM 1018 C CA . SER A 1 131 ? 12.994 -4.594 -3.740 1.00 97.75 131 SER A CA 1
ATOM 1019 C C . SER A 1 131 ? 11.577 -4.948 -4.197 1.00 97.75 131 SER A C 1
ATOM 1021 O O . SER A 1 131 ? 11.140 -4.411 -5.209 1.00 97.75 131 SER A O 1
ATOM 1023 N N . PHE A 1 132 ? 10.847 -5.799 -3.468 1.00 98.06 132 PHE A N 1
ATOM 1024 C CA . PHE A 1 132 ? 9.457 -6.159 -3.779 1.00 98.06 132 PHE A CA 1
ATOM 1025 C C . PHE A 1 132 ? 8.408 -5.387 -2.962 1.00 98.06 132 PHE A C 1
ATOM 1027 O O . PHE A 1 132 ? 7.215 -5.597 -3.158 1.00 98.06 132 PHE A O 1
ATOM 1034 N N . LEU A 1 133 ? 8.813 -4.502 -2.043 1.00 97.19 133 LEU A N 1
ATOM 1035 C CA . LEU A 1 133 ? 7.870 -3.805 -1.153 1.00 97.19 133 LEU A CA 1
ATOM 1036 C C . LEU A 1 133 ? 7.109 -2.649 -1.811 1.00 97.19 133 LEU A C 1
ATOM 1038 O O . LEU A 1 133 ? 6.102 -2.210 -1.260 1.00 97.19 133 LEU A O 1
ATOM 1042 N N . ALA A 1 134 ? 7.593 -2.134 -2.939 1.00 96.00 134 ALA A N 1
ATOM 1043 C CA . ALA A 1 134 ? 6.987 -1.033 -3.681 1.00 96.00 134 ALA A CA 1
ATOM 1044 C C . ALA A 1 134 ? 7.290 -1.177 -5.185 1.00 96.00 134 ALA A C 1
ATOM 1046 O O . ALA A 1 134 ? 8.323 -1.770 -5.511 1.00 96.00 134 ALA A O 1
ATOM 1047 N N . PRO A 1 135 ? 6.481 -0.605 -6.097 1.00 96.81 135 PRO A N 1
ATOM 1048 C CA . PRO A 1 135 ? 5.203 0.093 -5.877 1.00 96.81 135 PRO A CA 1
ATOM 1049 C C . PRO A 1 135 ? 4.122 -0.774 -5.210 1.00 96.81 135 PRO A C 1
ATOM 1051 O O . PRO A 1 135 ? 4.222 -2.000 -5.178 1.00 96.81 135 PRO A O 1
ATOM 1054 N N . ASN A 1 136 ? 3.087 -0.147 -4.650 1.00 97.19 136 ASN A N 1
ATOM 1055 C CA . ASN A 1 136 ? 2.029 -0.836 -3.904 1.00 97.19 136 ASN A CA 1
ATOM 1056 C C . ASN A 1 136 ? 0.754 -0.972 -4.733 1.00 97.19 136 ASN A C 1
ATOM 1058 O O . ASN A 1 136 ? 0.436 -0.081 -5.512 1.00 97.19 136 ASN A O 1
ATOM 1062 N N . ILE A 1 137 ? -0.011 -2.043 -4.513 1.00 97.94 137 ILE A N 1
ATOM 1063 C CA . ILE A 1 137 ? -1.352 -2.177 -5.093 1.00 97.94 137 ILE A CA 1
ATOM 1064 C C . ILE A 1 137 ? -2.220 -1.006 -4.602 1.00 97.94 137 ILE A C 1
ATOM 1066 O O . ILE A 1 137 ? -2.337 -0.773 -3.398 1.00 97.94 137 ILE A O 1
ATOM 1070 N N . GLY A 1 138 ? -2.791 -0.258 -5.546 1.00 97.00 138 GLY A N 1
ATOM 1071 C CA . GLY A 1 138 ? -3.687 0.875 -5.306 1.00 97.00 138 GLY A CA 1
ATOM 1072 C C . GLY A 1 138 ? -5.161 0.578 -5.591 1.00 97.00 138 GLY A C 1
ATOM 1073 O O . GLY A 1 138 ? -6.023 1.356 -5.187 1.00 97.00 138 GLY A O 1
ATOM 1074 N N . SER A 1 139 ? -5.466 -0.536 -6.265 1.00 98.25 139 SER A N 1
ATOM 1075 C CA . SER A 1 139 ? -6.842 -0.986 -6.497 1.00 98.25 139 SER A CA 1
ATOM 1076 C C . SER A 1 139 ? -7.400 -1.830 -5.350 1.00 98.25 139 SER A C 1
ATOM 1078 O O . SER A 1 139 ? -6.693 -2.644 -4.761 1.00 98.25 139 SER A O 1
ATOM 1080 N N . ASP A 1 140 ? -8.702 -1.704 -5.107 1.00 98.44 140 ASP A N 1
ATOM 1081 C CA . ASP A 1 140 ? -9.483 -2.621 -4.277 1.00 98.44 140 ASP A CA 1
ATOM 1082 C C . ASP A 1 140 ? -9.637 -4.003 -4.938 1.00 98.44 140 ASP A C 1
ATOM 1084 O O . ASP A 1 140 ? -9.414 -4.175 -6.137 1.00 98.44 140 ASP A O 1
ATOM 1088 N N . ALA A 1 141 ? -10.116 -4.989 -4.173 1.00 97.44 141 ALA A N 1
ATOM 1089 C CA . ALA A 1 141 ? -10.359 -6.356 -4.641 1.00 97.44 141 ALA A CA 1
ATOM 1090 C C . ALA A 1 141 ? -11.392 -6.461 -5.785 1.00 97.44 141 ALA A C 1
ATOM 1092 O O . ALA A 1 141 ? -11.447 -7.481 -6.469 1.00 97.44 141 ALA A O 1
ATOM 1093 N N . ASP A 1 142 ? -12.226 -5.435 -6.004 1.00 97.44 142 ASP A N 1
ATOM 1094 C CA . ASP A 1 142 ? -13.107 -5.349 -7.178 1.00 97.44 142 ASP A CA 1
ATOM 1095 C C . ASP A 1 142 ? -12.485 -4.604 -8.367 1.00 97.44 142 ASP A C 1
ATOM 1097 O O . ASP A 1 142 ? -13.188 -4.355 -9.346 1.00 97.44 142 ASP A O 1
ATOM 1101 N N . GLY A 1 143 ? -11.207 -4.234 -8.295 1.00 98.19 143 GLY A N 1
ATOM 1102 C CA . GLY A 1 143 ? -10.474 -3.516 -9.333 1.00 98.19 143 GLY A CA 1
ATOM 1103 C C . GLY A 1 143 ? -10.719 -2.006 -9.363 1.00 98.19 143 GLY A C 1
ATOM 1104 O O . GLY A 1 143 ? -10.149 -1.334 -10.222 1.00 98.19 143 GLY A O 1
ATOM 1105 N N . ARG A 1 144 ? -11.553 -1.438 -8.478 1.00 98.50 144 ARG A N 1
ATOM 1106 C CA . ARG A 1 144 ? -11.704 0.025 -8.397 1.00 98.50 144 ARG A CA 1
ATOM 1107 C C . ARG A 1 144 ? -10.449 0.665 -7.818 1.00 98.50 144 ARG A C 1
ATOM 1109 O O . ARG A 1 144 ? -9.870 0.128 -6.881 1.00 98.50 144 ARG A O 1
ATOM 1116 N N . TYR A 1 145 ? -10.077 1.830 -8.323 1.00 98.00 145 TYR A N 1
ATOM 1117 C CA . TYR A 1 145 ? -9.009 2.658 -7.765 1.00 98.00 145 TYR A CA 1
ATOM 1118 C C . TYR A 1 145 ? -9.392 4.136 -7.867 1.00 98.00 145 TYR A C 1
ATOM 1120 O O . TYR A 1 145 ? -10.278 4.501 -8.642 1.00 98.00 145 TYR A O 1
ATOM 1128 N N . THR A 1 146 ? -8.747 4.983 -7.070 1.00 96.69 146 THR A N 1
ATOM 1129 C CA . THR A 1 146 ? -8.902 6.439 -7.168 1.00 96.69 146 THR A CA 1
ATOM 1130 C C . THR A 1 146 ? -7.774 6.983 -8.036 1.00 96.69 146 THR A C 1
ATOM 1132 O O . THR A 1 146 ? -6.601 6.825 -7.696 1.00 96.69 146 THR A O 1
ATOM 1135 N N . GLY A 1 147 ? -8.124 7.581 -9.173 1.00 94.62 147 GLY A N 1
ATOM 1136 C CA . GLY A 1 147 ? -7.174 8.189 -10.101 1.00 94.62 147 GLY A CA 1
ATOM 1137 C C . GLY A 1 147 ? -6.622 9.510 -9.575 1.00 94.62 147 GLY A C 1
ATOM 1138 O O . GLY A 1 147 ? -7.079 10.061 -8.569 1.00 94.62 147 GLY A O 1
ATOM 1139 N N . TRP A 1 148 ? -5.625 10.049 -10.272 1.00 92.25 148 TRP A N 1
ATOM 1140 C CA . TRP A 1 148 ? -4.983 11.311 -9.885 1.00 92.25 148 TRP A CA 1
ATOM 1141 C C . TRP A 1 148 ? -5.873 12.541 -10.124 1.00 92.25 148 TRP A C 1
ATOM 1143 O O . TRP A 1 148 ? -5.713 13.578 -9.470 1.00 92.25 148 TRP A O 1
ATOM 1153 N N . ASP A 1 149 ? -6.897 12.392 -10.965 1.00 93.12 149 ASP A N 1
ATOM 1154 C CA . ASP A 1 149 ? -8.028 13.314 -11.113 1.00 93.12 149 ASP A CA 1
ATOM 1155 C C . ASP A 1 149 ? -9.017 13.290 -9.931 1.00 93.12 149 ASP A C 1
ATOM 1157 O O . ASP A 1 149 ? -9.991 14.045 -9.926 1.00 93.12 149 ASP A O 1
ATOM 1161 N N . GLN A 1 150 ? -8.749 12.462 -8.914 1.00 92.12 150 GLN A N 1
ATOM 1162 C CA . GLN A 1 150 ? -9.589 12.228 -7.736 1.00 92.12 150 GLN A CA 1
ATOM 1163 C C . GLN A 1 150 ? -10.944 11.584 -8.059 1.00 92.12 150 GLN A C 1
ATOM 1165 O O . GLN A 1 150 ? -11.880 11.668 -7.259 1.00 92.12 150 GLN A O 1
ATOM 1170 N N . ARG A 1 151 ? -11.070 10.931 -9.220 1.00 95.25 151 ARG A N 1
ATOM 1171 C CA . ARG A 1 151 ? -12.263 10.166 -9.590 1.00 95.25 151 ARG A CA 1
ATOM 1172 C C . ARG A 1 151 ? -12.025 8.676 -9.410 1.00 95.25 151 ARG A C 1
ATOM 1174 O O . ARG A 1 151 ? -10.896 8.195 -9.346 1.00 95.25 151 ARG A O 1
ATOM 1181 N N . VAL A 1 152 ? -13.126 7.941 -9.297 1.00 97.62 152 VAL A N 1
ATOM 1182 C CA . VAL A 1 152 ? -13.090 6.484 -9.201 1.00 97.62 152 VAL A CA 1
ATOM 1183 C C . VAL A 1 152 ? -13.025 5.897 -10.601 1.00 97.62 152 VAL A C 1
ATOM 1185 O O . VAL A 1 152 ? -13.936 6.096 -11.404 1.00 97.62 152 VAL A O 1
ATOM 1188 N N . HIS A 1 153 ? -11.989 5.108 -10.836 1.00 97.88 153 HIS A N 1
ATOM 1189 C CA . HIS A 1 153 ? -11.751 4.357 -12.061 1.00 97.88 153 HIS A CA 1
ATOM 1190 C C . HIS A 1 153 ? -11.749 2.858 -11.763 1.00 97.88 153 HIS A C 1
ATOM 1192 O O . HIS A 1 153 ? -11.940 2.425 -10.620 1.00 97.88 153 HIS A O 1
ATOM 1198 N N . ARG A 1 154 ? -11.585 2.033 -12.799 1.00 97.94 154 ARG A N 1
ATOM 1199 C CA . ARG A 1 154 ? -11.587 0.573 -12.668 1.00 97.94 154 ARG A CA 1
ATOM 1200 C C . ARG A 1 154 ? -10.523 -0.048 -13.560 1.00 97.94 154 ARG A C 1
ATOM 1202 O O . ARG A 1 154 ? -10.593 0.075 -14.779 1.00 97.94 154 ARG A O 1
ATOM 1209 N N . ALA A 1 155 ? -9.593 -0.768 -12.946 1.00 97.56 155 ALA A N 1
ATOM 1210 C CA . ALA A 1 155 ? -8.583 -1.537 -13.651 1.00 97.56 155 ALA A CA 1
ATOM 1211 C C . ALA A 1 155 ? -9.231 -2.758 -14.327 1.00 97.56 155 ALA A C 1
ATOM 1213 O O . ALA A 1 155 ? -10.019 -3.484 -13.713 1.00 97.56 155 ALA A O 1
ATOM 1214 N N . GLN A 1 156 ? -8.931 -2.966 -15.609 1.00 94.81 156 GLN A N 1
ATOM 1215 C CA . GLN A 1 156 ? -9.464 -4.064 -16.417 1.00 94.81 156 GLN A CA 1
ATOM 1216 C C . GLN A 1 156 ? -8.303 -4.824 -17.058 1.00 94.81 156 GLN A C 1
ATOM 1218 O O . GLN A 1 156 ? -7.602 -4.284 -17.907 1.00 94.81 156 GLN A O 1
ATOM 1223 N N . GLY A 1 157 ? -8.085 -6.076 -16.649 1.00 95.44 157 GLY A N 1
ATOM 1224 C CA . GLY A 1 157 ? -6.993 -6.902 -17.188 1.00 95.44 157 GLY A CA 1
ATOM 1225 C C . GLY A 1 157 ? -5.588 -6.534 -16.682 1.00 95.44 157 GLY A C 1
ATOM 1226 O O . GLY A 1 157 ? -4.597 -6.952 -17.285 1.00 95.44 157 GLY A O 1
ATOM 1227 N N . PHE A 1 158 ? -5.501 -5.760 -15.598 1.00 97.88 158 PHE A N 1
ATOM 1228 C CA . PHE A 1 158 ? -4.270 -5.441 -14.872 1.00 97.88 158 PHE A CA 1
ATOM 1229 C C . PHE A 1 158 ? -4.600 -5.074 -13.414 1.00 97.88 158 PHE A C 1
ATOM 1231 O O . PHE A 1 158 ? -5.748 -4.744 -13.102 1.00 97.88 158 PHE A O 1
ATOM 1238 N N . THR A 1 159 ? -3.608 -5.131 -12.529 1.00 98.50 159 THR A N 1
ATOM 1239 C CA . THR A 1 159 ? -3.667 -4.583 -11.165 1.00 98.50 159 THR A CA 1
ATOM 1240 C C . THR A 1 159 ? -3.158 -3.145 -11.165 1.00 98.50 159 THR A C 1
ATOM 1242 O O . THR A 1 159 ? -2.066 -2.889 -11.660 1.00 98.50 159 THR A O 1
ATOM 1245 N N . TYR A 1 160 ? -3.903 -2.196 -10.592 1.00 98.44 160 TYR A N 1
ATOM 1246 C CA . TYR A 1 160 ? -3.418 -0.816 -10.505 1.00 98.44 160 TYR A CA 1
ATOM 1247 C C . TYR A 1 160 ? -2.410 -0.664 -9.359 1.00 98.44 160 TYR A C 1
ATOM 1249 O O . TYR A 1 160 ? -2.695 -1.056 -8.223 1.00 98.44 160 TYR A O 1
ATOM 1257 N N . TYR A 1 161 ? -1.254 -0.067 -9.647 1.00 98.31 161 TYR A N 1
ATOM 1258 C CA . TYR A 1 161 ? -0.187 0.236 -8.694 1.00 98.31 161 TYR A CA 1
ATOM 1259 C C . TYR A 1 161 ? -0.059 1.744 -8.438 1.00 98.31 161 TYR A C 1
ATOM 1261 O O . TYR A 1 161 ? -0.408 2.575 -9.272 1.00 98.31 161 TYR A O 1
ATOM 1269 N N . GLN A 1 162 ? 0.464 2.095 -7.266 1.00 95.56 162 GLN A N 1
ATOM 1270 C CA . GLN A 1 162 ? 0.700 3.465 -6.813 1.00 95.56 162 GLN A CA 1
ATOM 1271 C C . GLN A 1 162 ? 1.931 3.545 -5.891 1.00 95.56 162 GLN A C 1
ATOM 1273 O O . GLN A 1 162 ? 2.559 2.527 -5.601 1.00 95.56 162 GLN A O 1
ATOM 1278 N N . ASN A 1 163 ? 2.235 4.744 -5.378 1.00 94.25 163 ASN A N 1
ATOM 1279 C CA . ASN A 1 163 ? 3.437 5.068 -4.590 1.00 94.25 163 ASN A CA 1
ATOM 1280 C C . ASN A 1 163 ? 4.725 4.947 -5.416 1.00 94.25 163 ASN A C 1
ATOM 1282 O O . ASN A 1 163 ? 5.456 3.957 -5.357 1.00 94.25 163 ASN A O 1
ATOM 1286 N N . TRP A 1 164 ? 4.991 5.983 -6.203 1.00 95.38 164 TRP A N 1
ATOM 1287 C CA . TRP A 1 164 ? 6.029 6.012 -7.223 1.00 95.38 164 TRP A CA 1
ATOM 1288 C C . TRP A 1 164 ? 7.233 6.823 -6.746 1.00 95.38 164 TRP A C 1
ATOM 1290 O O . TRP A 1 164 ? 7.120 8.030 -6.592 1.00 95.38 164 TRP A O 1
ATOM 1300 N N . SER A 1 165 ? 8.400 6.196 -6.582 1.00 96.06 165 SER A N 1
ATOM 1301 C CA . SER A 1 165 ? 9.672 6.898 -6.316 1.00 96.06 165 SER A CA 1
ATOM 1302 C C . SER A 1 165 ? 10.558 6.884 -7.561 1.00 96.06 165 SER A C 1
ATOM 1304 O O . SER A 1 165 ? 11.711 6.449 -7.504 1.00 96.06 165 SER A O 1
ATOM 1306 N N . LEU A 1 166 ? 10.004 7.283 -8.717 1.00 96.81 166 LEU A N 1
ATOM 1307 C CA . LEU A 1 166 ? 10.608 6.958 -10.014 1.00 96.81 166 LEU A CA 1
ATOM 1308 C C . LEU A 1 166 ? 12.017 7.493 -10.144 1.00 96.81 166 LEU A C 1
ATOM 1310 O O . LEU A 1 166 ? 12.831 6.777 -10.709 1.00 96.81 166 LEU A O 1
ATOM 1314 N N . TRP A 1 167 ? 12.323 8.670 -9.575 1.00 96.69 167 TRP A N 1
ATOM 1315 C CA . TRP A 1 167 ? 13.679 9.223 -9.587 1.00 96.69 167 TRP A CA 1
ATOM 1316 C C . TRP A 1 167 ? 14.722 8.208 -9.129 1.00 96.69 167 TRP A C 1
ATOM 1318 O O . TRP A 1 167 ? 15.762 8.134 -9.764 1.00 96.69 167 TRP A O 1
ATOM 1328 N N . ASP A 1 168 ? 14.454 7.408 -8.097 1.00 97.00 168 ASP A N 1
ATOM 1329 C CA . ASP A 1 168 ? 15.357 6.358 -7.617 1.00 97.00 168 ASP A CA 1
ATOM 1330 C C . ASP A 1 168 ? 15.220 5.066 -8.422 1.00 97.00 168 ASP A C 1
ATOM 1332 O O . ASP A 1 168 ? 16.210 4.466 -8.850 1.00 97.00 168 ASP A O 1
ATOM 1336 N N . THR A 1 169 ? 13.979 4.625 -8.612 1.00 97.19 169 THR A N 1
ATOM 1337 C CA . THR A 1 169 ? 13.669 3.241 -8.973 1.00 97.19 169 THR A CA 1
ATOM 1338 C C . THR A 1 169 ? 13.852 2.948 -10.459 1.00 97.19 169 THR A C 1
ATOM 1340 O O . THR A 1 169 ? 14.040 1.781 -10.818 1.00 97.19 169 THR A O 1
ATOM 1343 N N . TYR A 1 170 ? 13.892 3.971 -11.326 1.00 96.25 170 TYR A N 1
ATOM 1344 C CA . TYR A 1 170 ? 14.201 3.790 -12.752 1.00 96.25 170 TYR A CA 1
ATOM 1345 C C . TYR A 1 170 ? 15.632 3.282 -12.985 1.00 96.25 170 TYR A C 1
ATOM 1347 O O . TYR A 1 170 ? 15.923 2.769 -14.062 1.00 96.25 170 TYR A O 1
ATOM 1355 N N . ARG A 1 171 ? 16.545 3.447 -12.015 1.00 96.62 171 ARG A N 1
ATOM 1356 C CA . ARG A 1 171 ? 17.976 3.138 -12.189 1.00 96.62 171 ARG A CA 1
ATOM 1357 C C . ARG A 1 171 ? 18.290 1.650 -12.104 1.00 96.62 171 ARG A C 1
ATOM 1359 O O . ARG A 1 171 ? 19.228 1.199 -12.756 1.00 96.62 171 ARG A O 1
ATOM 1366 N N . THR A 1 172 ? 17.575 0.926 -11.243 1.00 96.25 172 THR A N 1
ATOM 1367 C CA . THR A 1 172 ? 17.885 -0.477 -10.920 1.00 96.25 172 THR A CA 1
ATOM 1368 C C . THR A 1 172 ? 16.647 -1.317 -10.620 1.00 96.25 172 THR A C 1
ATOM 1370 O O . THR A 1 172 ? 16.508 -2.414 -11.158 1.00 96.25 172 THR A O 1
ATOM 1373 N N . GLN A 1 173 ? 15.752 -0.839 -9.748 1.00 97.81 173 GLN A N 1
ATOM 1374 C CA . GLN A 1 173 ? 14.625 -1.640 -9.263 1.00 97.81 173 GLN A CA 1
ATOM 1375 C C . GLN A 1 173 ? 13.667 -2.013 -10.395 1.00 97.81 173 GLN A C 1
ATOM 1377 O O . GLN A 1 173 ? 13.234 -3.157 -10.462 1.00 97.81 173 GLN A O 1
ATOM 1382 N N . SER A 1 174 ? 13.361 -1.078 -11.292 1.00 96.88 174 SER A N 1
ATOM 1383 C CA . SER A 1 174 ? 12.408 -1.319 -12.382 1.00 96.88 174 SER A CA 1
ATOM 1384 C C . SER A 1 174 ? 12.888 -2.453 -13.290 1.00 96.88 174 SER A C 1
ATOM 1386 O O . SER A 1 174 ? 12.139 -3.382 -13.559 1.00 96.88 174 SER A O 1
ATOM 1388 N N . GLN A 1 175 ? 14.174 -2.451 -13.652 1.00 96.75 175 GLN A N 1
ATOM 1389 C CA . GLN A 1 175 ? 14.797 -3.506 -14.452 1.00 96.75 175 GLN A CA 1
ATOM 1390 C C . GLN A 1 175 ? 14.807 -4.850 -13.717 1.00 96.75 175 GLN A C 1
ATOM 1392 O O . GLN A 1 175 ? 14.574 -5.891 -14.331 1.00 96.75 175 GLN A O 1
ATOM 1397 N N . LEU A 1 176 ? 15.073 -4.835 -12.406 1.00 97.75 176 LEU A N 1
ATOM 1398 C CA . LEU A 1 176 ? 15.029 -6.034 -11.571 1.00 97.75 176 LEU A CA 1
ATOM 1399 C C . LEU A 1 176 ? 13.614 -6.628 -11.523 1.00 97.75 176 LEU A C 1
ATOM 1401 O O . LEU A 1 176 ? 13.454 -7.834 -11.691 1.00 97.75 176 LEU A O 1
ATOM 1405 N N . LEU A 1 177 ? 12.592 -5.791 -11.327 1.00 97.94 177 LEU A N 1
ATOM 1406 C CA . LEU A 1 177 ? 11.196 -6.224 -11.302 1.00 97.94 177 LEU A CA 1
ATOM 1407 C C . LEU A 1 177 ? 10.741 -6.738 -12.666 1.00 97.94 177 LEU A C 1
ATOM 1409 O O . LEU A 1 177 ? 10.075 -7.763 -12.715 1.00 97.94 177 LEU A O 1
ATOM 1413 N N . SER A 1 178 ? 11.152 -6.120 -13.772 1.00 97.00 178 SER A N 1
ATOM 1414 C CA . SER A 1 178 ? 10.865 -6.653 -15.107 1.00 97.00 178 SER A CA 1
ATOM 1415 C C . SER A 1 178 ? 11.443 -8.049 -15.334 1.00 97.00 178 SER A C 1
ATOM 1417 O O . SER A 1 178 ? 10.841 -8.852 -16.043 1.00 97.00 178 SER A O 1
ATOM 1419 N N . LEU A 1 179 ? 12.601 -8.353 -14.738 1.00 96.94 179 LEU A N 1
ATOM 1420 C CA . LEU A 1 179 ? 13.233 -9.666 -14.848 1.00 96.94 179 LEU A CA 1
ATOM 1421 C C . LEU A 1 179 ? 12.552 -10.713 -13.956 1.00 96.94 179 LEU A C 1
ATOM 1423 O O . LEU A 1 179 ? 12.314 -11.832 -14.402 1.00 96.94 179 LEU A O 1
ATOM 1427 N N . LEU A 1 180 ? 12.281 -10.362 -12.697 1.00 97.69 180 LEU A N 1
ATOM 1428 C CA . LEU A 1 180 ? 11.838 -11.319 -11.676 1.00 97.69 180 LEU A CA 1
ATOM 1429 C C . LEU A 1 180 ? 10.313 -11.407 -11.536 1.00 97.69 180 LEU A C 1
ATOM 1431 O O . LEU A 1 180 ? 9.786 -12.447 -11.168 1.00 97.69 180 LEU A O 1
ATOM 1435 N N . ALA A 1 181 ? 9.600 -10.325 -11.834 1.00 97.81 181 ALA A N 1
ATOM 1436 C CA . ALA A 1 181 ? 8.157 -10.188 -11.668 1.00 97.81 181 ALA A CA 1
ATOM 1437 C C . ALA A 1 181 ? 7.524 -9.492 -12.895 1.00 97.81 181 ALA A C 1
ATOM 1439 O O . ALA A 1 181 ? 6.913 -8.428 -12.766 1.00 97.81 181 ALA A O 1
ATOM 1440 N N . PRO A 1 182 ? 7.668 -10.053 -14.115 1.00 97.44 182 PRO A N 1
ATOM 1441 C CA . PRO A 1 182 ? 7.286 -9.376 -15.359 1.00 97.44 182 PRO A CA 1
ATOM 1442 C C . PRO A 1 182 ? 5.789 -9.049 -15.459 1.00 97.44 182 PRO A C 1
ATOM 1444 O O . PRO A 1 182 ? 5.416 -8.098 -16.142 1.00 97.44 182 PRO A O 1
ATOM 1447 N N . ARG A 1 183 ? 4.913 -9.812 -14.790 1.00 97.50 183 ARG A N 1
ATOM 1448 C CA . ARG A 1 183 ? 3.468 -9.521 -14.768 1.00 97.50 183 ARG A CA 1
ATOM 1449 C C . ARG A 1 183 ? 3.179 -8.279 -13.934 1.00 97.50 183 ARG A C 1
ATOM 1451 O O . ARG A 1 183 ? 2.481 -7.386 -14.397 1.00 97.50 183 ARG A O 1
ATOM 1458 N N . GLU A 1 184 ? 3.762 -8.200 -12.745 1.00 98.38 184 GLU A N 1
ATOM 1459 C CA . GLU A 1 184 ? 3.669 -7.028 -11.884 1.00 98.38 184 G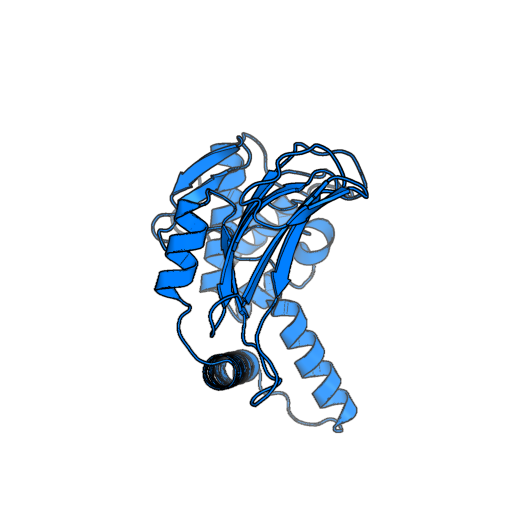LU A CA 1
ATOM 1460 C C . GLU A 1 184 ? 4.332 -5.813 -12.533 1.00 98.38 184 GLU A C 1
ATOM 1462 O O . GLU A 1 184 ? 3.748 -4.738 -12.533 1.00 98.38 184 GLU A O 1
ATOM 1467 N N . ALA A 1 185 ? 5.500 -5.978 -13.160 1.00 98.44 185 ALA A N 1
ATOM 1468 C CA . ALA A 1 185 ? 6.177 -4.897 -13.873 1.00 98.44 185 ALA A CA 1
ATOM 1469 C C . ALA A 1 185 ? 5.345 -4.360 -15.052 1.00 98.44 185 ALA A C 1
ATOM 1471 O O . ALA A 1 185 ? 5.266 -3.146 -15.246 1.00 98.44 185 ALA A O 1
ATOM 1472 N N . ARG A 1 186 ? 4.666 -5.241 -15.803 1.00 98.31 186 ARG A N 1
ATOM 1473 C CA . ARG A 1 186 ? 3.672 -4.840 -16.813 1.00 98.31 186 ARG A CA 1
ATOM 1474 C C . ARG A 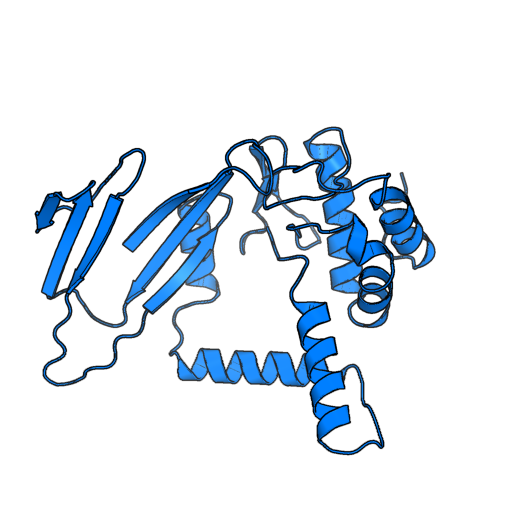1 186 ? 2.554 -4.014 -16.189 1.00 98.31 186 ARG A C 1
ATOM 1476 O O . ARG A 1 186 ? 2.244 -2.935 -16.683 1.00 98.31 186 ARG A O 1
ATOM 1483 N N . ASP A 1 187 ? 1.942 -4.520 -15.127 1.00 98.75 187 ASP A N 1
ATOM 1484 C CA . ASP A 1 187 ? 0.804 -3.866 -14.485 1.00 98.75 187 ASP A CA 1
ATOM 1485 C C . ASP A 1 187 ? 1.205 -2.508 -13.877 1.00 98.75 187 ASP A C 1
ATOM 1487 O O . ASP A 1 187 ? 0.453 -1.535 -13.966 1.00 98.75 187 ASP A O 1
ATOM 1491 N N . MET A 1 188 ? 2.432 -2.393 -13.358 1.00 98.50 188 MET A N 1
ATOM 1492 C CA . MET A 1 188 ? 3.033 -1.127 -12.933 1.00 98.50 188 MET A CA 1
ATOM 1493 C C . MET A 1 188 ? 3.192 -0.150 -14.106 1.00 98.50 188 MET A C 1
ATOM 1495 O O . MET A 1 188 ? 2.799 1.008 -13.988 1.00 98.50 188 MET A O 1
ATOM 1499 N N . ALA A 1 189 ? 3.722 -0.598 -15.246 1.00 98.06 189 ALA A N 1
ATOM 1500 C CA . ALA A 1 189 ? 3.888 0.256 -16.422 1.00 98.06 189 ALA A CA 1
ATOM 1501 C C . ALA A 1 189 ? 2.538 0.735 -16.988 1.00 98.06 189 ALA A C 1
ATOM 1503 O O . ALA A 1 189 ? 2.379 1.919 -17.275 1.00 98.06 189 ALA A O 1
ATOM 1504 N N . ILE A 1 190 ? 1.533 -0.146 -17.048 1.00 98.06 190 ILE A N 1
ATOM 1505 C CA . ILE A 1 190 ? 0.161 0.220 -17.437 1.00 98.06 190 ILE A CA 1
ATOM 1506 C C . ILE A 1 190 ? -0.442 1.218 -16.443 1.00 98.06 190 ILE A C 1
ATOM 1508 O O . ILE A 1 190 ? -1.124 2.152 -16.852 1.00 98.06 190 ILE A O 1
ATOM 1512 N N . SER A 1 191 ? -0.173 1.070 -15.144 1.00 98.06 191 SER A N 1
ATOM 1513 C CA . SER A 1 191 ? -0.658 2.017 -14.131 1.00 98.06 191 SER A CA 1
ATOM 1514 C C . SER A 1 191 ? -0.105 3.428 -14.350 1.00 98.06 191 SER A C 1
ATOM 1516 O O . SER A 1 191 ? -0.841 4.396 -14.195 1.00 98.06 191 SER A O 1
ATOM 1518 N N . VAL A 1 192 ? 1.160 3.552 -14.767 1.00 97.25 192 VAL A N 1
ATOM 1519 C CA . VAL A 1 192 ? 1.765 4.842 -15.138 1.00 97.25 192 VAL A CA 1
ATOM 1520 C C . VAL A 1 192 ? 1.081 5.455 -16.365 1.00 97.25 192 VAL A C 1
ATOM 1522 O O . VAL A 1 192 ? 0.806 6.651 -16.353 1.00 97.25 192 VAL A O 1
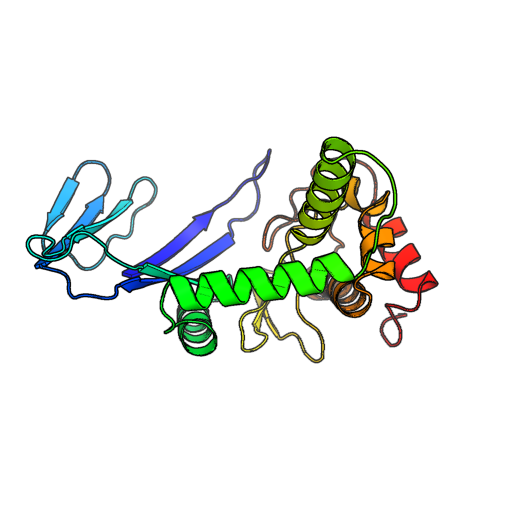ATOM 1525 N N . ILE A 1 193 ? 0.738 4.650 -17.375 1.00 96.62 193 ILE A N 1
ATOM 1526 C CA . ILE A 1 193 ? -0.041 5.113 -18.539 1.00 96.62 193 ILE A CA 1
ATOM 1527 C C . ILE A 1 193 ? -1.433 5.587 -18.104 1.00 96.62 193 ILE A C 1
ATOM 1529 O O . ILE A 1 193 ? -1.880 6.652 -18.513 1.00 96.62 193 ILE A O 1
ATOM 1533 N N . LYS A 1 194 ? -2.105 4.852 -17.208 1.00 96.56 194 LYS A N 1
ATOM 1534 C CA . LYS A 1 194 ? -3.414 5.270 -16.681 1.00 96.56 194 LYS A CA 1
ATOM 1535 C C . LYS A 1 194 ? -3.363 6.566 -15.890 1.00 96.56 194 LYS A C 1
ATOM 1537 O O . LYS A 1 194 ? -4.314 7.332 -15.948 1.00 96.56 194 LYS A O 1
ATOM 1542 N N . ILE A 1 195 ? -2.263 6.852 -15.197 1.00 95.69 195 ILE A N 1
ATOM 1543 C CA . ILE A 1 195 ? -2.092 8.153 -14.542 1.00 95.69 195 ILE A CA 1
ATOM 1544 C C . ILE A 1 195 ? -2.109 9.287 -15.575 1.00 95.69 195 ILE A C 1
ATOM 1546 O O . ILE A 1 195 ? -2.771 10.300 -15.335 1.00 95.69 195 ILE A O 1
ATOM 1550 N N . ASP A 1 196 ? -1.444 9.111 -16.717 1.00 94.62 196 ASP A N 1
ATOM 1551 C CA . ASP A 1 196 ? -1.470 10.095 -17.802 1.00 94.62 196 ASP A CA 1
ATOM 1552 C C . ASP A 1 196 ? -2.867 10.231 -18.418 1.00 94.62 196 ASP A C 1
ATOM 1554 O O . ASP A 1 196 ? -3.388 11.340 -18.493 1.00 94.62 196 ASP A O 1
ATOM 1558 N N . GLU A 1 197 ? -3.531 9.121 -18.751 1.00 94.31 197 GLU A N 1
ATOM 1559 C CA . GLU A 1 197 ? -4.898 9.145 -19.294 1.00 94.31 197 GLU A CA 1
ATOM 1560 C C . GLU A 1 197 ? -5.902 9.822 -18.343 1.00 94.31 197 GLU A C 1
ATOM 1562 O O . GLU A 1 197 ? -6.732 10.626 -18.774 1.00 94.31 197 GLU A O 1
ATOM 1567 N N . ASP A 1 198 ? -5.828 9.506 -17.046 1.00 91.38 198 ASP A N 1
ATOM 1568 C CA . ASP A 1 198 ? -6.778 9.991 -16.046 1.00 91.38 198 ASP A CA 1
ATOM 1569 C C . ASP A 1 198 ? -6.510 11.463 -15.688 1.00 91.38 198 ASP A C 1
ATOM 1571 O O . ASP A 1 198 ? -7.449 12.208 -15.404 1.00 91.38 198 ASP A O 1
ATOM 1575 N N . SER A 1 199 ? -5.244 11.904 -15.672 1.00 90.31 199 SER A N 1
ATOM 1576 C CA . SER A 1 199 ? -4.862 13.209 -15.106 1.00 90.31 199 SER A CA 1
ATOM 1577 C C . SER A 1 199 ? -4.160 14.189 -16.051 1.00 90.31 199 SER A C 1
ATOM 1579 O O . SER A 1 199 ? -4.058 15.369 -15.707 1.00 90.31 199 SER A O 1
ATOM 1581 N N . GLY A 1 200 ? -3.727 13.746 -17.233 1.00 90.75 200 GLY A N 1
ATOM 1582 C CA . GLY A 1 200 ? -3.100 14.549 -18.291 1.00 90.75 200 GLY A CA 1
ATOM 1583 C C . GLY A 1 200 ? -1.596 14.798 -18.134 1.00 90.75 200 GLY A C 1
ATOM 1584 O O . GLY A 1 200 ? -1.068 15.726 -18.747 1.00 90.75 200 GLY A O 1
ATOM 1585 N N . TRP A 1 201 ? -0.929 14.053 -17.252 1.00 87.31 201 TRP A N 1
ATOM 1586 C CA . TRP A 1 201 ? 0.503 14.161 -16.978 1.00 87.31 201 TRP A CA 1
ATOM 1587 C C . TRP A 1 201 ? 1.033 12.892 -16.310 1.00 87.31 201 TRP A C 1
ATOM 1589 O O . TRP A 1 201 ? 0.350 12.255 -15.508 1.00 87.31 201 TRP A O 1
ATOM 1599 N N . LEU A 1 202 ? 2.287 12.557 -16.609 1.00 92.62 202 LEU A N 1
ATOM 1600 C CA . LEU A 1 202 ? 2.972 11.394 -16.060 1.00 92.62 202 LEU A CA 1
ATOM 1601 C C . LEU A 1 202 ? 3.562 11.654 -14.660 1.00 92.62 202 LEU A C 1
ATOM 1603 O O . LEU A 1 202 ? 3.991 12.774 -14.360 1.00 92.62 202 LEU A O 1
ATOM 1607 N N . PRO A 1 203 ? 3.654 10.612 -13.811 1.00 92.81 203 PRO A N 1
ATOM 1608 C CA . PRO A 1 203 ? 4.203 10.731 -12.470 1.00 92.81 203 PRO A CA 1
ATOM 1609 C C . PRO A 1 203 ? 5.719 10.960 -12.482 1.00 92.81 203 PRO A C 1
ATOM 1611 O O . PRO A 1 203 ? 6.444 10.370 -13.278 1.00 92.81 203 PRO A O 1
ATOM 1614 N N . LYS A 1 204 ? 6.230 11.723 -11.516 1.00 92.81 204 LYS A N 1
ATOM 1615 C CA . LYS A 1 204 ? 7.660 11.777 -11.162 1.00 92.81 204 LYS A CA 1
ATOM 1616 C C . LYS A 1 204 ? 7.904 11.149 -9.802 1.00 92.81 204 LYS A C 1
ATOM 1618 O O . LYS A 1 204 ? 8.767 10.279 -9.655 1.00 92.81 204 LYS A O 1
ATOM 1623 N N . TRP A 1 205 ? 7.152 11.609 -8.810 1.00 94.06 205 TRP A N 1
ATOM 1624 C CA . TRP A 1 205 ? 7.200 11.097 -7.457 1.00 94.06 205 TRP A CA 1
ATOM 1625 C C . TRP A 1 205 ? 5.784 11.116 -6.882 1.00 94.06 205 TRP A C 1
ATOM 1627 O O . TRP A 1 205 ? 5.297 12.133 -6.392 1.00 94.06 205 TRP A O 1
ATOM 1637 N N . GLY A 1 206 ? 5.095 9.986 -6.968 1.00 91.69 206 GLY A N 1
ATOM 1638 C CA . GLY A 1 206 ? 3.691 9.857 -6.596 1.00 91.69 206 GLY A CA 1
ATOM 1639 C C . GLY A 1 206 ? 3.507 9.308 -5.187 1.00 91.69 206 GLY A C 1
ATOM 1640 O O . GLY A 1 206 ? 4.111 8.295 -4.841 1.00 91.69 206 GLY A O 1
ATOM 1641 N N . TYR A 1 207 ? 2.614 9.910 -4.406 1.00 89.94 207 TYR A N 1
ATOM 1642 C CA . TYR A 1 207 ? 2.201 9.408 -3.096 1.00 89.94 207 TYR A CA 1
ATOM 1643 C C . TYR A 1 207 ? 0.693 9.171 -3.075 1.00 89.94 207 TYR A C 1
ATOM 1645 O O . TYR A 1 207 ? -0.090 10.111 -3.179 1.00 89.94 207 TYR A O 1
ATOM 1653 N N . GLY A 1 208 ? 0.262 7.915 -2.969 1.00 87.56 208 GLY A N 1
ATOM 1654 C CA . GLY A 1 208 ? -1.136 7.542 -3.166 1.00 87.56 208 GLY A CA 1
ATOM 1655 C C . GLY A 1 208 ? -1.651 8.031 -4.522 1.00 87.56 208 GLY A C 1
ATOM 1656 O O . GLY A 1 208 ? -1.143 7.642 -5.575 1.00 87.56 208 GLY A O 1
ATOM 1657 N N . THR A 1 209 ? -2.644 8.915 -4.482 1.00 88.69 209 THR A N 1
ATOM 1658 C CA . THR A 1 209 ? -3.365 9.426 -5.655 1.00 88.69 209 THR A CA 1
ATOM 1659 C C . THR A 1 209 ? -2.905 10.821 -6.082 1.00 88.69 209 THR A C 1
ATOM 1661 O O . THR A 1 209 ? -3.651 11.533 -6.755 1.00 88.69 209 THR A O 1
ATOM 1664 N N . VAL A 1 210 ? -1.720 11.262 -5.645 1.00 89.75 210 VAL A N 1
ATOM 1665 C CA . VAL A 1 210 ? -1.232 12.622 -5.905 1.00 89.75 210 VAL A CA 1
ATOM 1666 C C . VAL A 1 210 ? 0.239 12.646 -6.311 1.00 89.75 210 VAL A C 1
ATOM 1668 O O . VAL A 1 210 ? 1.061 11.889 -5.795 1.00 89.75 210 VAL A O 1
ATOM 1671 N N . GLU A 1 211 ? 0.574 13.568 -7.210 1.00 90.50 211 GLU A N 1
ATOM 1672 C CA . GLU A 1 211 ? 1.957 13.916 -7.532 1.00 90.50 211 GLU A CA 1
ATOM 1673 C C . GLU A 1 211 ? 2.555 14.798 -6.436 1.00 90.50 211 GLU A C 1
ATOM 1675 O O . GLU A 1 211 ? 1.896 15.707 -5.917 1.00 90.50 211 GLU A O 1
ATOM 1680 N N . THR A 1 212 ? 3.830 14.569 -6.135 1.00 91.12 212 THR A N 1
ATOM 1681 C CA . THR A 1 212 ? 4.580 15.362 -5.160 1.00 91.12 212 THR A CA 1
ATOM 1682 C C . THR A 1 212 ? 5.642 16.240 -5.805 1.00 91.12 212 THR A C 1
ATOM 1684 O O . THR A 1 212 ? 6.185 17.077 -5.112 1.00 91.12 212 THR A O 1
ATOM 1687 N N . ASN A 1 213 ? 5.963 16.095 -7.091 1.00 89.56 213 ASN A N 1
ATOM 1688 C CA . ASN A 1 213 ? 7.018 16.804 -7.829 1.00 89.56 213 ASN A CA 1
ATOM 1689 C C . ASN A 1 213 ? 8.419 16.737 -7.192 1.00 89.56 213 ASN A C 1
ATOM 1691 O O . ASN A 1 213 ? 9.298 17.523 -7.554 1.00 89.56 213 ASN A O 1
ATOM 1695 N N . ILE A 1 214 ? 8.644 15.802 -6.266 1.00 91.50 214 ILE A N 1
ATOM 1696 C CA . ILE A 1 214 ? 9.916 15.635 -5.568 1.00 91.50 214 ILE A CA 1
ATOM 1697 C C . ILE A 1 214 ? 10.986 15.080 -6.521 1.00 91.50 214 ILE A C 1
ATOM 1699 O O . ILE A 1 214 ? 10.714 14.282 -7.419 1.00 91.50 214 ILE A O 1
ATOM 1703 N N . MET A 1 215 ? 12.227 15.520 -6.295 1.00 93.81 215 MET A N 1
ATOM 1704 C CA . MET A 1 215 ? 13.412 15.272 -7.127 1.00 93.81 215 MET A CA 1
ATOM 1705 C C . MET A 1 215 ? 13.373 15.938 -8.517 1.00 93.81 215 MET A C 1
ATOM 1707 O O . MET A 1 215 ? 12.515 16.760 -8.837 1.00 93.81 215 MET A O 1
ATOM 1711 N N . THR A 1 216 ? 14.388 15.660 -9.338 1.00 92.88 216 THR A N 1
ATOM 1712 C CA . THR A 1 216 ? 14.675 16.388 -10.584 1.00 92.88 216 THR A CA 1
ATOM 1713 C C . THR A 1 216 ? 14.561 15.513 -11.828 1.00 92.88 216 THR A C 1
ATOM 1715 O O . THR A 1 216 ? 14.528 14.290 -11.752 1.00 92.88 216 THR A O 1
ATOM 1718 N N . GLY A 1 217 ? 14.539 16.152 -12.998 1.00 92.50 217 GLY A N 1
ATOM 1719 C CA . GLY A 1 217 ? 14.473 15.458 -14.282 1.00 92.50 217 GLY A CA 1
ATOM 1720 C C . GLY A 1 217 ? 13.111 14.824 -14.552 1.00 92.50 217 GLY A C 1
ATOM 1721 O O . GLY A 1 217 ? 12.115 15.166 -13.908 1.00 92.50 217 GLY A O 1
ATOM 1722 N N . ASP A 1 218 ? 13.113 13.917 -15.524 1.00 93.69 218 ASP A N 1
ATOM 1723 C CA . ASP A 1 218 ? 11.933 13.232 -16.043 1.00 93.69 218 ASP A CA 1
ATOM 1724 C C . ASP A 1 218 ? 12.138 11.700 -16.006 1.00 93.69 218 ASP A C 1
ATOM 1726 O O . ASP A 1 218 ? 12.430 11.074 -17.026 1.00 93.69 218 ASP A O 1
ATOM 1730 N N . PRO A 1 219 ? 12.114 11.084 -14.806 1.00 96.31 219 PRO A N 1
ATOM 1731 C CA . PRO A 1 219 ? 12.480 9.679 -14.611 1.00 96.31 219 PRO A CA 1
ATOM 1732 C C . PRO A 1 219 ? 11.449 8.687 -15.165 1.00 96.31 219 PRO A C 1
ATOM 1734 O O . PRO A 1 219 ? 11.760 7.506 -15.319 1.00 96.31 219 PRO A O 1
ATOM 1737 N N . VAL A 1 220 ? 10.240 9.148 -15.489 1.00 96.38 220 VAL A N 1
ATOM 1738 C CA . VAL A 1 220 ? 9.205 8.311 -16.105 1.00 96.38 220 VAL A CA 1
ATOM 1739 C C . VAL A 1 220 ? 9.528 7.960 -17.554 1.00 96.38 220 VAL A C 1
ATOM 1741 O O . VAL A 1 220 ? 9.253 6.840 -17.978 1.00 96.38 220 VAL A O 1
ATOM 1744 N N . THR A 1 221 ? 10.218 8.843 -18.282 1.00 95.94 221 THR A N 1
ATOM 1745 C CA . THR A 1 221 ? 10.683 8.572 -19.648 1.00 95.94 221 THR A CA 1
ATOM 1746 C C . THR A 1 221 ? 11.576 7.320 -19.729 1.00 95.94 221 THR A C 1
ATOM 1748 O O . THR A 1 221 ? 11.224 6.388 -20.462 1.00 95.94 221 THR A O 1
ATOM 1751 N N . PRO A 1 222 ? 12.702 7.206 -18.987 1.00 96.75 222 PRO A N 1
ATOM 1752 C CA . PRO A 1 222 ? 13.504 5.983 -19.002 1.00 96.75 222 PRO A CA 1
ATOM 1753 C C . PRO A 1 222 ? 12.775 4.777 -18.391 1.00 96.75 222 PRO A C 1
ATOM 1755 O O . PRO A 1 222 ? 13.035 3.656 -18.825 1.00 96.75 222 PRO A O 1
ATOM 1758 N N . PHE A 1 223 ? 11.853 4.975 -17.440 1.00 97.56 223 PHE A N 1
ATOM 1759 C CA . PHE A 1 223 ? 11.018 3.898 -16.895 1.00 97.56 223 PHE A CA 1
ATOM 1760 C C . PHE A 1 223 ? 10.123 3.261 -17.975 1.00 97.56 223 PHE A C 1
ATOM 1762 O O . PHE A 1 223 ? 10.222 2.057 -18.220 1.00 97.56 223 PHE A O 1
ATOM 1769 N N . LEU A 1 224 ? 9.309 4.060 -18.675 1.00 97.12 224 LEU A N 1
ATOM 1770 C CA . LEU A 1 224 ? 8.410 3.571 -19.726 1.00 97.12 224 LEU A CA 1
ATOM 1771 C C . LEU A 1 224 ? 9.177 3.061 -20.947 1.00 97.12 224 LEU A C 1
ATOM 1773 O O . LEU A 1 224 ? 8.837 2.011 -21.487 1.00 97.12 224 LEU A O 1
ATOM 1777 N N . THR A 1 225 ? 10.261 3.739 -21.341 1.00 96.19 225 THR A N 1
ATOM 1778 C CA . THR A 1 225 ? 11.114 3.271 -22.448 1.00 96.19 225 THR A CA 1
ATOM 1779 C C . THR A 1 225 ? 11.706 1.893 -22.143 1.00 96.19 225 THR A C 1
ATOM 1781 O O . THR A 1 225 ? 11.752 1.032 -23.022 1.00 96.19 225 THR A O 1
ATOM 1784 N N . ASN A 1 226 ? 12.132 1.646 -20.898 1.00 96.00 226 ASN A N 1
ATOM 1785 C CA . ASN A 1 226 ? 12.633 0.336 -20.487 1.00 96.00 226 ASN A CA 1
ATOM 1786 C C . ASN A 1 226 ? 11.531 -0.733 -20.532 1.00 96.00 226 ASN A C 1
ATOM 1788 O O . ASN A 1 226 ? 11.752 -1.799 -21.108 1.00 96.00 226 ASN A O 1
ATOM 1792 N N . ALA A 1 227 ? 10.342 -0.424 -20.006 1.00 97.00 227 ALA A N 1
ATOM 1793 C CA . ALA A 1 227 ? 9.193 -1.326 -20.043 1.00 97.00 227 ALA A CA 1
ATOM 1794 C C . ALA A 1 227 ? 8.779 -1.679 -21.484 1.00 97.00 227 ALA A C 1
ATOM 1796 O O . ALA A 1 227 ? 8.530 -2.848 -21.790 1.00 97.00 227 ALA A O 1
ATOM 1797 N N . TYR A 1 228 ? 8.776 -0.693 -22.386 1.00 97.12 228 TYR A N 1
ATOM 1798 C CA . TYR A 1 228 ? 8.520 -0.890 -23.811 1.00 97.12 228 TYR A CA 1
ATOM 1799 C C . TYR A 1 228 ? 9.554 -1.825 -24.452 1.00 97.12 228 TYR A C 1
ATOM 1801 O O . TYR A 1 228 ? 9.189 -2.836 -25.050 1.00 97.12 228 TYR A O 1
ATOM 1809 N N . GLN A 1 229 ? 10.851 -1.546 -24.272 1.00 95.88 229 GLN A N 1
ATOM 1810 C CA . GLN A 1 229 ? 11.931 -2.365 -24.843 1.00 95.88 229 GLN A CA 1
ATOM 1811 C C . GLN A 1 229 ? 11.934 -3.808 -24.323 1.00 95.88 229 GLN A C 1
ATOM 1813 O O . GLN A 1 229 ? 12.372 -4.718 -25.024 1.00 95.88 229 GLN A O 1
ATOM 1818 N N . GLN A 1 230 ? 11.438 -4.026 -23.106 1.00 95.50 230 GLN A N 1
ATOM 1819 C CA . GLN A 1 230 ? 11.298 -5.349 -22.496 1.00 95.50 230 GLN A CA 1
ATOM 1820 C C . GLN A 1 230 ? 9.976 -6.048 -22.860 1.00 95.50 230 GLN A C 1
ATOM 1822 O O . GLN A 1 230 ? 9.712 -7.148 -22.379 1.00 95.50 230 GLN A O 1
ATOM 1827 N N . GLY A 1 231 ? 9.147 -5.439 -23.716 1.00 96.06 231 GLY A N 1
ATOM 1828 C CA . GLY A 1 231 ? 7.897 -6.019 -24.208 1.00 96.06 231 GLY A CA 1
ATOM 1829 C C . GLY A 1 231 ? 6.747 -6.008 -23.198 1.00 96.06 231 GLY A C 1
ATOM 1830 O O . GLY A 1 231 ? 5.750 -6.700 -23.408 1.00 96.06 231 GLY A O 1
ATOM 1831 N N . LEU A 1 232 ? 6.860 -5.239 -22.110 1.00 97.12 232 LEU A N 1
ATOM 1832 C CA . LEU A 1 232 ? 5.839 -5.174 -21.060 1.00 97.12 232 LEU A CA 1
ATOM 1833 C C . LEU A 1 232 ? 4.591 -4.395 -21.497 1.00 97.12 232 LEU A C 1
ATOM 1835 O O . LEU A 1 232 ? 3.506 -4.641 -20.978 1.00 97.12 232 LEU A O 1
ATOM 1839 N N . LEU A 1 233 ? 4.736 -3.493 -22.469 1.00 96.38 233 LEU A N 1
ATOM 1840 C CA . LEU A 1 233 ? 3.682 -2.589 -22.943 1.00 96.38 233 LEU A CA 1
ATOM 1841 C C . LEU A 1 233 ? 2.989 -3.065 -24.226 1.00 96.38 233 LEU A C 1
ATOM 1843 O O . LEU A 1 233 ? 2.444 -2.264 -24.976 1.00 96.38 233 LEU A O 1
ATOM 1847 N N . LYS A 1 234 ? 2.987 -4.376 -24.492 1.00 93.94 234 LYS A N 1
ATOM 1848 C CA . LYS A 1 234 ? 2.278 -4.916 -25.655 1.00 93.94 234 LYS A CA 1
ATOM 1849 C C . LYS A 1 234 ? 0.774 -4.610 -25.574 1.00 93.94 234 LYS A C 1
ATOM 1851 O O . LYS A 1 234 ? 0.120 -5.036 -24.617 1.00 93.94 234 LYS A O 1
ATOM 1856 N N . GLY A 1 235 ? 0.226 -3.950 -26.592 1.00 91.56 235 GLY A N 1
ATOM 1857 C CA . GLY A 1 235 ? -1.154 -3.449 -26.639 1.00 91.56 235 GLY A CA 1
ATOM 1858 C C . GLY A 1 235 ? -1.371 -2.079 -25.979 1.00 91.56 235 GLY A C 1
ATOM 1859 O O . GLY A 1 235 ? -2.522 -1.682 -25.819 1.00 91.56 235 GLY A O 1
ATOM 1860 N N . TYR A 1 236 ? -0.294 -1.405 -25.568 1.00 90.44 236 TYR A N 1
ATOM 1861 C CA . TYR A 1 236 ? -0.263 -0.075 -24.947 1.00 90.44 236 TYR A CA 1
ATOM 1862 C C . TYR A 1 236 ? 0.900 0.758 -25.529 1.00 90.44 236 TYR A C 1
ATOM 1864 O O . TYR A 1 236 ? 1.604 1.452 -24.799 1.00 90.44 236 TYR A O 1
ATOM 1872 N N . GLU A 1 237 ? 1.188 0.584 -26.824 1.00 88.44 237 GLU A N 1
ATOM 1873 C CA . GLU A 1 237 ? 2.324 1.219 -27.505 1.00 88.44 237 GLU A CA 1
ATOM 1874 C C . GLU A 1 237 ? 2.062 2.665 -27.966 1.00 88.44 237 GLU A C 1
ATOM 1876 O O . GLU A 1 237 ? 3.030 3.396 -28.185 1.00 88.44 237 GLU A O 1
ATOM 1881 N N . GLU A 1 238 ? 0.793 3.044 -28.145 1.00 79.25 238 GLU A N 1
ATOM 1882 C CA . GLU A 1 238 ? 0.334 4.396 -28.521 1.00 79.25 238 GLU A CA 1
ATOM 1883 C C . GLU A 1 238 ? -0.070 5.210 -27.289 1.00 79.25 238 GLU A C 1
ATOM 1885 O O . GLU A 1 238 ? 0.219 6.428 -27.294 1.00 79.25 238 GLU A O 1
#

Foldseek 3Di:
DKDWDWDADDPHGWPIFIKIKDKDKPDDFPWKWKDDDHDTDTPHDDDDDPDDITMDTHDPPVPHVDMDMDMFMARQDNVLNVQLCVVPNDDDPVVVVVVVVVVLVVLLVLDDDDDDDPVVVCVVSVVSVVLPPDQDFQAGPQQWHQALLRDIDGDDPATATFFDQLVPCLPPSLVVCCVRPVRNSLRDLVNQVVNCVNPVDGENGTDRRIHDPPDDDDSNVSSNVVCVVSVSCVVNPD

Radius of gyration: 20.93 Å; chains: 1; bounding box: 50×40×61 Å